Protein AF-A0A090VKT8-F1 (afdb_monomer_lite)

Radius of gyration: 20.39 Å; chains: 1; bounding box: 53×38×63 Å

Foldseek 3Di:
DLCLLLVLLLVLQVVCCVVVQQASLNLLCVVQAQDVVNDPLLCVLVVVVVVCVVVVQFAFLCLQNRCLRPVVLNVVQVVLLLVLLVVLLVLLLVLLLVCCVVPVVVPVVDPQDPVNVVVLVVLLSVLLSLLSSLVSSLCCCSVCSNDHRRDDPVRSVVVSVVVSVVSVVCCVVCVVVVVVVCVVPVVPDDSNNSSSLSNSLSVSSVVSSVVDSHRYRSLSNVLSNVLSNLVNCCVPPVVPDDCVVSVVVSVVSVVSNVSNSVVSNVVSVVSVVVVVD

pLDDT: mean 84.49, std 11.93, range [35.28, 97.06]

Sequence (277 aa):
MWLYAGGILTFTLIYGYITHDGDVSYGRLEKYPMPNPFSWYYILPPIILMILTRTGIPVSTSFLILTFFNQKNLTDMVLKSVSGYAVSFVAAIILYLAISKVLEKKFIENPITAKENQIWTALQWGSTGFLWSQWLIQDFANIYVYLPRQLELWQLIFSLIIILVMLAFIIAKKGGAIQGIIKSKTNTVDLRSATLIDFTYGIILFYFKELNNVPMSTTWVFIGILAGREIALNYMLRKNEPRRAMFSNLGMDLFKVFIGLVVSIVLVYAVKYLATL

Secondary structure (DSSP, 8-state):
-HHHHHHHHHHHHHHHHHHTTT-TTTTTTTTSPPPSS--GGGGHHHHHHHHHHHHT----HHHHHHHHH-GGGHHHHHHHHHHHHHHHHHHHHHHHHHHIIIIIHHHHHSPPPHHHHHHHHHHHHHHHHHHHHHHHHHHHHHHHTTS-SS--HHHHHHHHHHHHHHHHHHHHHHHHHHHHHHHHHHTTS-HHHHHHHHHHHHHHHHHHHHH-S----HHHHHHHHHHHHHHHHHHHH-TTS-HHHHHHHHHHHHHHHHHHHHHHHHHHHHHHHHHH-

Organism: NCBI:txid221126

Structure (mmCIF, N/CA/C/O backbone):
data_AF-A0A090VKT8-F1
#
_entry.id   AF-A0A090VKT8-F1
#
loop_
_atom_site.group_PDB
_atom_site.id
_atom_site.type_symbol
_atom_site.label_atom_id
_atom_site.label_alt_id
_atom_site.label_comp_id
_atom_site.label_asym_id
_atom_site.label_entity_id
_atom_site.label_seq_id
_atom_site.pdbx_PDB_ins_code
_atom_site.Cartn_x
_atom_site.Cartn_y
_atom_site.Cartn_z
_atom_site.occupancy
_atom_site.B_iso_or_equiv
_atom_site.auth_seq_id
_atom_site.auth_comp_id
_atom_site.auth_asym_id
_atom_site.auth_atom_id
_atom_site.pdbx_PDB_model_num
ATOM 1 N N . MET A 1 1 ? -2.960 17.254 8.718 1.00 79.19 1 MET A N 1
ATOM 2 C CA . MET A 1 1 ? -3.041 16.154 7.729 1.00 79.19 1 MET A CA 1
ATOM 3 C C . MET A 1 1 ? -1.796 16.072 6.860 1.00 79.19 1 MET A C 1
ATOM 5 O O . MET A 1 1 ? -1.085 15.096 7.018 1.00 79.19 1 MET A O 1
ATOM 9 N N . TRP A 1 2 ? -1.481 17.065 6.011 1.00 89.50 2 TRP A N 1
ATOM 10 C CA . TRP A 1 2 ? -0.299 16.979 5.132 1.00 89.50 2 TRP A CA 1
ATOM 11 C C . TRP A 1 2 ? 1.017 16.778 5.892 1.00 89.50 2 TRP A C 1
ATOM 13 O O . TRP A 1 2 ? 1.730 15.841 5.578 1.00 89.50 2 TRP A O 1
ATOM 23 N N . LEU A 1 3 ? 1.290 17.565 6.942 1.00 91.44 3 LEU A N 1
ATOM 24 C CA . LEU A 1 3 ? 2.514 17.402 7.746 1.00 91.44 3 LEU A CA 1
ATOM 25 C C . LEU A 1 3 ? 2.650 16.003 8.356 1.00 91.44 3 LEU A C 1
ATOM 27 O O . LEU A 1 3 ? 3.734 15.439 8.383 1.00 91.44 3 LEU A O 1
ATOM 31 N N . TYR A 1 4 ? 1.542 15.428 8.815 1.00 90.94 4 TYR A N 1
ATOM 32 C CA . TYR A 1 4 ? 1.537 14.094 9.403 1.00 90.94 4 TYR A CA 1
ATOM 33 C C . TYR A 1 4 ? 1.755 13.007 8.337 1.00 90.94 4 TYR A C 1
ATOM 35 O O . TYR A 1 4 ? 2.663 12.194 8.462 1.00 90.94 4 TYR A O 1
ATOM 43 N N . ALA A 1 5 ? 0.987 13.055 7.244 1.00 91.12 5 ALA A N 1
ATOM 44 C CA . ALA A 1 5 ? 1.107 12.142 6.109 1.00 91.12 5 ALA A CA 1
ATOM 45 C C . ALA A 1 5 ? 2.494 12.204 5.446 1.00 91.12 5 ALA A C 1
ATOM 47 O O . ALA A 1 5 ? 3.146 11.185 5.236 1.00 91.12 5 ALA A O 1
ATOM 48 N N . GLY A 1 6 ? 2.948 13.420 5.142 1.00 94.31 6 GLY A N 1
ATOM 49 C CA . GLY A 1 6 ? 4.250 13.706 4.550 1.00 94.31 6 GLY A CA 1
ATOM 50 C C . GLY A 1 6 ? 5.400 13.395 5.503 1.00 94.31 6 GLY A C 1
ATOM 51 O O . GLY A 1 6 ? 6.440 12.936 5.044 1.00 94.31 6 GLY A O 1
ATOM 52 N N . GLY A 1 7 ? 5.206 13.557 6.816 1.00 96.06 7 GLY A N 1
ATOM 53 C CA . GLY A 1 7 ? 6.165 13.147 7.841 1.00 96.06 7 GLY A CA 1
ATOM 54 C C . GLY A 1 7 ? 6.375 11.636 7.856 1.00 96.06 7 GLY A C 1
ATOM 55 O O . GLY A 1 7 ? 7.513 11.186 7.763 1.00 96.06 7 GLY A O 1
ATOM 56 N N . ILE A 1 8 ? 5.290 10.851 7.881 1.00 95.44 8 ILE A N 1
ATOM 57 C CA . ILE A 1 8 ? 5.362 9.381 7.787 1.00 95.44 8 ILE A CA 1
ATOM 58 C C . ILE A 1 8 ? 6.039 8.963 6.481 1.00 95.44 8 ILE A C 1
ATOM 60 O O . ILE A 1 8 ? 6.922 8.108 6.497 1.00 95.44 8 ILE A O 1
ATOM 64 N N . LEU A 1 9 ? 5.659 9.584 5.361 1.00 95.69 9 LEU A N 1
ATOM 65 C CA . LEU A 1 9 ? 6.232 9.289 4.051 1.00 95.69 9 LEU A CA 1
ATOM 66 C C . LEU A 1 9 ? 7.735 9.547 4.014 1.00 95.69 9 LEU A C 1
ATOM 68 O O . LEU A 1 9 ? 8.498 8.654 3.661 1.00 95.69 9 LEU A O 1
ATOM 72 N N . THR A 1 10 ? 8.146 10.743 4.430 1.00 96.81 10 THR A N 1
ATOM 73 C CA . THR A 1 10 ? 9.553 11.152 4.488 1.00 96.81 10 THR A CA 1
ATOM 74 C C . THR A 1 10 ? 10.353 10.228 5.392 1.00 96.81 10 THR A C 1
ATOM 76 O O . THR A 1 10 ? 11.391 9.720 4.981 1.00 96.81 10 THR A O 1
ATOM 79 N N . PHE A 1 11 ? 9.855 9.968 6.603 1.00 96.75 11 PHE A N 1
ATOM 80 C CA . PHE A 1 11 ? 10.540 9.114 7.565 1.00 96.75 11 PHE A CA 1
ATOM 81 C C . PHE A 1 11 ? 10.705 7.688 7.040 1.00 96.75 11 PHE A C 1
ATOM 83 O O . PHE A 1 11 ? 11.803 7.147 7.092 1.00 96.75 11 PHE A O 1
ATOM 90 N N . THR A 1 12 ? 9.642 7.099 6.485 1.00 95.69 12 THR A N 1
ATOM 91 C CA . THR A 1 12 ? 9.684 5.739 5.926 1.00 95.69 12 THR A CA 1
ATOM 92 C C . THR A 1 12 ? 10.687 5.673 4.771 1.00 95.69 12 THR A C 1
ATOM 94 O O . THR A 1 12 ? 11.551 4.810 4.732 1.00 95.69 12 THR A O 1
ATOM 97 N N . LEU A 1 13 ? 10.649 6.638 3.857 1.00 95.50 13 LEU A N 1
ATOM 98 C CA . LEU A 1 13 ? 11.528 6.664 2.691 1.00 95.50 13 LEU A CA 1
ATOM 99 C C . LEU A 1 13 ? 13.011 6.835 3.068 1.00 95.50 13 LEU A C 1
ATOM 101 O O . LEU A 1 13 ? 13.857 6.084 2.588 1.00 95.50 13 LEU A O 1
ATOM 105 N N . ILE A 1 14 ? 13.323 7.770 3.973 1.00 95.94 14 ILE A N 1
ATOM 106 C CA . ILE A 1 14 ? 14.691 7.991 4.470 1.00 95.94 14 ILE A CA 1
ATOM 107 C C . ILE A 1 14 ? 15.185 6.777 5.263 1.00 95.94 14 ILE A C 1
ATOM 109 O O . ILE A 1 14 ? 16.329 6.360 5.097 1.00 95.94 14 ILE A O 1
ATOM 113 N N . TYR A 1 15 ? 14.333 6.187 6.104 1.00 95.50 15 TYR A N 1
ATOM 114 C CA . TYR A 1 15 ? 14.694 4.995 6.864 1.00 95.50 15 TYR A CA 1
ATOM 115 C C . TYR A 1 15 ? 15.049 3.826 5.938 1.00 95.50 15 TYR A C 1
ATOM 117 O O . TYR A 1 15 ? 16.067 3.173 6.159 1.00 95.50 15 TYR A O 1
ATOM 125 N N . GLY A 1 16 ? 14.259 3.585 4.883 1.00 93.56 16 GLY A N 1
ATOM 126 C CA . GLY A 1 16 ? 14.565 2.579 3.860 1.00 93.56 16 GLY A CA 1
ATOM 127 C C . GLY A 1 16 ? 15.925 2.823 3.207 1.00 93.56 16 GLY A C 1
ATOM 128 O O . GLY A 1 16 ? 16.785 1.948 3.260 1.00 93.56 16 GLY A O 1
ATOM 129 N N . TYR A 1 17 ? 16.153 4.050 2.726 1.00 94.56 17 TYR A N 1
ATOM 130 C CA . TYR A 1 17 ? 17.415 4.458 2.100 1.00 94.56 17 TYR A CA 1
ATOM 131 C C . TYR A 1 17 ? 18.644 4.187 2.982 1.00 94.56 17 TYR A C 1
ATOM 133 O O . TYR A 1 17 ? 19.638 3.653 2.502 1.00 94.56 17 TYR A O 1
ATOM 141 N N . ILE A 1 18 ? 18.581 4.537 4.272 1.00 94.44 18 ILE A N 1
ATOM 142 C CA . ILE A 1 18 ? 19.711 4.369 5.202 1.00 94.44 18 ILE A CA 1
ATOM 143 C C . ILE A 1 18 ? 19.945 2.892 5.545 1.00 94.44 18 ILE A C 1
ATOM 145 O O . ILE A 1 18 ? 21.087 2.475 5.703 1.00 94.44 18 ILE A O 1
ATOM 149 N N . THR A 1 19 ? 18.879 2.104 5.697 1.00 93.88 19 THR A N 1
ATOM 150 C CA . THR A 1 19 ? 18.978 0.715 6.184 1.00 93.88 19 THR A CA 1
ATOM 151 C C . THR A 1 19 ? 19.229 -0.321 5.091 1.00 93.88 19 THR A C 1
ATOM 153 O O . THR A 1 19 ? 19.600 -1.441 5.422 1.00 93.88 19 THR A O 1
ATOM 156 N N . HIS A 1 20 ? 19.032 0.032 3.817 1.00 92.31 20 HIS A N 1
ATOM 157 C CA . HIS A 1 20 ? 19.183 -0.873 2.670 1.00 92.31 20 HIS A CA 1
ATOM 158 C C . HIS A 1 20 ? 20.154 -0.304 1.620 1.00 92.31 20 HIS A C 1
ATOM 160 O O . HIS A 1 20 ? 19.903 -0.407 0.421 1.00 92.31 20 HIS A O 1
ATOM 166 N N . ASP A 1 21 ? 21.235 0.345 2.065 1.00 91.56 21 ASP A N 1
ATOM 167 C CA . ASP A 1 21 ? 22.344 0.809 1.212 1.00 91.56 21 ASP A CA 1
ATOM 168 C C . ASP A 1 21 ? 21.901 1.624 -0.021 1.00 91.56 21 ASP A C 1
ATOM 170 O O . ASP A 1 21 ? 22.395 1.447 -1.136 1.00 91.56 21 ASP A O 1
ATOM 174 N N . GLY A 1 22 ? 20.938 2.529 0.171 1.00 90.44 22 GLY A N 1
ATOM 175 C CA . GLY A 1 22 ? 20.394 3.384 -0.883 1.00 90.44 22 GLY A CA 1
ATOM 176 C C . GLY A 1 22 ? 19.119 2.867 -1.562 1.00 90.44 22 GLY A C 1
ATOM 177 O O . GLY A 1 22 ? 18.571 3.579 -2.409 1.00 90.44 22 GLY A O 1
ATOM 178 N N . ASP A 1 23 ? 18.609 1.685 -1.192 1.00 92.00 23 ASP A N 1
ATOM 179 C CA . ASP A 1 23 ? 17.339 1.137 -1.691 1.00 92.00 23 ASP A CA 1
ATOM 180 C C . ASP A 1 23 ? 16.139 1.551 -0.823 1.00 92.00 23 ASP A C 1
ATOM 182 O O . ASP A 1 23 ? 15.941 1.106 0.305 1.00 92.00 23 ASP A O 1
ATOM 186 N N . VAL A 1 24 ? 15.247 2.365 -1.380 1.00 93.25 24 VAL A N 1
ATOM 187 C CA . VAL A 1 24 ? 14.003 2.780 -0.704 1.00 93.25 24 VAL A CA 1
ATOM 188 C C . VAL A 1 24 ? 12.869 1.759 -0.819 1.00 93.25 24 VAL A C 1
ATOM 190 O O . VAL A 1 24 ? 11.811 1.944 -0.220 1.00 93.25 24 VAL A O 1
ATOM 193 N N . SER A 1 25 ? 13.054 0.683 -1.587 1.00 91.75 25 SER A N 1
ATOM 194 C CA . SER A 1 25 ? 12.073 -0.394 -1.748 1.00 91.75 25 SER A CA 1
ATOM 195 C C . SER A 1 25 ? 12.194 -1.495 -0.691 1.00 91.75 25 SER A C 1
ATOM 197 O O . SER A 1 25 ? 11.404 -2.442 -0.706 1.00 91.75 25 SER A O 1
ATOM 199 N N . TYR A 1 26 ? 13.126 -1.360 0.261 1.00 91.75 26 TYR A N 1
ATOM 200 C CA . TYR A 1 26 ? 13.347 -2.324 1.340 1.00 91.75 26 TYR A CA 1
ATOM 201 C C . TYR A 1 26 ? 13.636 -3.738 0.803 1.00 91.75 26 TYR A C 1
ATOM 203 O O . TYR A 1 26 ? 12.971 -4.700 1.199 1.00 91.75 26 TYR A O 1
ATOM 211 N N . GLY A 1 27 ? 14.526 -3.855 -0.190 1.00 89.38 27 GLY A N 1
ATOM 212 C CA . GLY A 1 27 ? 14.923 -5.128 -0.806 1.00 89.38 27 GLY A CA 1
ATOM 213 C C . GLY A 1 27 ? 13.868 -5.749 -1.727 1.00 89.38 27 GLY A C 1
ATOM 214 O O . GLY A 1 27 ? 14.105 -6.774 -2.366 1.00 89.38 27 GLY A O 1
ATOM 215 N N . ARG A 1 28 ? 12.683 -5.141 -1.863 1.00 89.75 28 ARG A N 1
ATOM 216 C CA . ARG A 1 28 ? 11.564 -5.730 -2.623 1.00 89.75 28 ARG A CA 1
ATOM 217 C C . ARG A 1 28 ? 11.823 -5.864 -4.113 1.00 89.75 28 ARG A C 1
ATOM 219 O O . ARG A 1 28 ? 11.181 -6.666 -4.798 1.00 89.75 28 ARG A O 1
ATOM 226 N N . LEU A 1 29 ? 12.742 -5.057 -4.622 1.00 91.25 29 LEU A N 1
ATOM 227 C CA . LEU A 1 29 ? 13.094 -5.012 -6.030 1.00 91.25 29 LEU A CA 1
ATOM 228 C C . LEU A 1 29 ? 14.328 -5.853 -6.376 1.00 91.25 29 LEU A C 1
ATOM 230 O O . LEU A 1 29 ? 14.723 -5.853 -7.537 1.00 91.25 29 LEU A O 1
ATOM 234 N N . GLU A 1 30 ? 14.886 -6.632 -5.440 1.00 89.19 30 GLU A N 1
ATOM 235 C CA . GLU A 1 30 ? 16.030 -7.529 -5.693 1.00 89.19 30 GLU A CA 1
ATOM 236 C C . GLU A 1 30 ? 15.781 -8.476 -6.875 1.00 89.19 30 GLU A C 1
ATOM 238 O O . GLU A 1 30 ? 16.611 -8.620 -7.769 1.00 89.19 30 GLU A O 1
ATOM 243 N N . LYS A 1 31 ? 14.588 -9.084 -6.932 1.00 86.25 31 LYS A N 1
ATOM 244 C CA . LYS A 1 31 ? 14.191 -9.973 -8.036 1.00 86.25 31 LYS A CA 1
ATOM 245 C C . LYS A 1 31 ? 13.695 -9.222 -9.277 1.00 86.25 31 LYS A C 1
ATOM 247 O O . LYS A 1 31 ? 13.246 -9.857 -10.232 1.00 86.25 31 LYS A O 1
ATOM 252 N N . TYR A 1 32 ? 13.712 -7.897 -9.285 1.00 89.62 32 TYR A N 1
ATOM 253 C CA . TYR A 1 32 ? 13.254 -7.065 -10.392 1.00 89.62 32 TYR A CA 1
ATOM 254 C C . TYR A 1 32 ? 14.451 -6.244 -10.862 1.00 89.62 32 TYR A C 1
ATOM 256 O O . TYR A 1 32 ? 14.609 -5.126 -10.394 1.00 89.62 32 TYR A O 1
ATOM 264 N N . PRO A 1 33 ? 15.327 -6.759 -11.738 1.00 86.44 33 PRO A N 1
ATOM 265 C CA . PRO A 1 33 ? 16.441 -5.968 -12.251 1.00 86.44 33 PRO A CA 1
ATOM 266 C C . PRO A 1 33 ? 15.938 -4.824 -13.140 1.0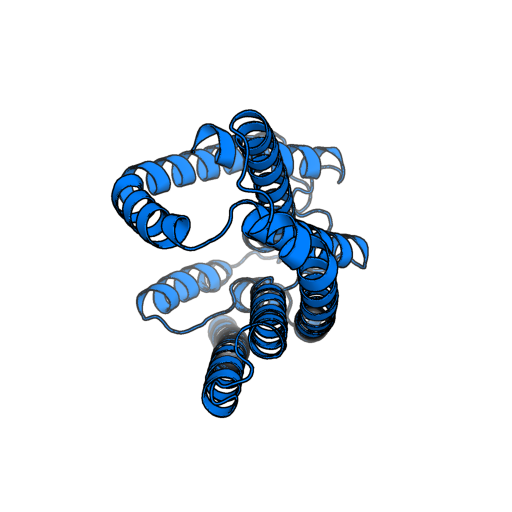0 86.44 33 PRO A C 1
ATOM 268 O O . PRO A 1 33 ? 14.858 -4.906 -13.734 1.00 86.44 33 PRO A O 1
ATOM 271 N N . MET A 1 34 ? 16.725 -3.752 -13.235 1.00 87.88 34 MET A N 1
ATOM 272 C CA . MET A 1 34 ? 16.426 -2.666 -14.165 1.00 87.88 34 MET A CA 1
ATOM 273 C C . MET A 1 34 ? 16.590 -3.182 -15.608 1.00 87.88 34 MET A C 1
ATOM 275 O O . MET A 1 34 ? 17.624 -3.783 -15.911 1.00 87.88 34 MET A O 1
ATOM 279 N N . PRO A 1 35 ? 15.599 -2.994 -16.495 1.00 85.44 35 PRO A N 1
ATOM 280 C CA . PRO A 1 35 ? 15.711 -3.433 -17.882 1.00 85.44 35 PRO A CA 1
ATOM 281 C C . PRO A 1 35 ? 16.847 -2.705 -18.609 1.00 85.44 35 PRO A C 1
ATOM 283 O O . PRO A 1 35 ? 16.971 -1.487 -18.492 1.00 85.44 35 PRO A O 1
ATOM 286 N N . ASN A 1 36 ? 17.646 -3.442 -19.383 1.00 82.25 36 ASN A N 1
ATOM 287 C CA . ASN A 1 36 ? 18.695 -2.889 -20.236 1.00 82.25 36 ASN A CA 1
ATOM 288 C C . ASN A 1 36 ? 18.560 -3.472 -21.659 1.00 82.25 36 ASN A C 1
ATOM 290 O O . ASN A 1 36 ? 18.822 -4.665 -21.831 1.00 82.25 36 ASN A O 1
ATOM 294 N N . PRO A 1 37 ? 18.134 -2.683 -22.665 1.00 83.25 37 PRO A N 1
ATOM 295 C CA . PRO A 1 37 ? 17.830 -1.250 -22.605 1.00 83.25 37 PRO A CA 1
ATOM 296 C C . PRO A 1 37 ? 16.501 -0.938 -21.894 1.00 83.25 37 PRO A C 1
ATOM 298 O O . PRO A 1 37 ? 15.556 -1.728 -21.924 1.00 83.25 37 PRO A O 1
ATOM 301 N N . PHE A 1 38 ? 16.403 0.249 -21.289 1.00 87.31 38 PHE A N 1
ATOM 302 C CA . PHE A 1 38 ? 15.157 0.736 -20.696 1.00 87.31 38 PHE A CA 1
ATOM 303 C C . PHE A 1 38 ? 14.280 1.407 -21.762 1.00 87.31 38 PHE A C 1
ATOM 305 O O . PHE A 1 38 ? 14.410 2.594 -22.054 1.00 87.31 38 PHE A O 1
ATOM 312 N N . SER A 1 39 ? 13.424 0.616 -22.406 1.00 88.25 39 SER A N 1
ATOM 313 C CA . SER A 1 39 ? 12.607 1.065 -23.538 1.00 88.25 39 SER A CA 1
ATOM 314 C C . SER A 1 39 ? 11.377 1.888 -23.129 1.00 88.25 39 SER A C 1
ATOM 316 O O . SER A 1 39 ? 10.842 1.758 -22.030 1.00 88.25 39 SER A O 1
ATOM 318 N N . TRP A 1 40 ? 10.861 2.689 -24.066 1.00 89.12 40 TRP A N 1
ATOM 319 C CA . TRP A 1 40 ? 9.723 3.591 -23.845 1.00 89.12 40 TRP A CA 1
ATOM 320 C C . TRP A 1 40 ? 8.452 2.883 -23.344 1.00 89.12 40 TRP A C 1
ATOM 322 O O . TRP A 1 40 ? 7.699 3.458 -22.563 1.00 89.12 40 TRP A O 1
ATOM 332 N N . TYR A 1 41 ? 8.219 1.626 -23.740 1.00 88.69 41 TYR A N 1
ATOM 333 C CA . TYR A 1 41 ? 7.002 0.883 -23.400 1.00 88.69 41 TYR A CA 1
ATOM 334 C C . TYR A 1 41 ? 6.858 0.578 -21.899 1.00 88.69 41 TYR A C 1
ATOM 336 O O . TYR A 1 41 ? 5.766 0.233 -21.448 1.00 88.69 41 TYR A O 1
ATOM 344 N N . TYR A 1 42 ? 7.908 0.765 -21.091 1.00 89.88 42 TYR A N 1
ATOM 345 C CA . TYR A 1 42 ? 7.803 0.693 -19.631 1.00 89.88 42 TYR A CA 1
ATOM 346 C C . TYR A 1 42 ? 6.919 1.795 -19.032 1.00 89.88 42 TYR A C 1
ATOM 348 O O . TYR A 1 42 ? 6.462 1.634 -17.909 1.00 89.88 42 TYR A O 1
ATOM 356 N N . ILE A 1 43 ? 6.584 2.863 -19.765 1.00 90.56 43 ILE A N 1
ATOM 357 C CA . ILE A 1 43 ? 5.616 3.879 -19.311 1.00 90.56 43 ILE A CA 1
ATOM 358 C C . ILE A 1 43 ? 4.146 3.433 -19.441 1.00 90.56 43 ILE A C 1
ATOM 360 O O . ILE A 1 43 ? 3.244 4.090 -18.918 1.00 90.56 43 ILE A O 1
ATOM 364 N N . LEU A 1 44 ? 3.875 2.322 -20.134 1.00 91.56 44 LEU A N 1
ATOM 365 C CA . LEU A 1 44 ? 2.511 1.864 -20.403 1.00 91.56 44 LEU A CA 1
ATOM 366 C C . LEU A 1 44 ? 1.740 1.445 -19.138 1.00 91.56 44 LEU A C 1
ATOM 368 O O . LEU A 1 44 ? 0.587 1.865 -19.018 1.00 91.56 44 LEU A O 1
ATOM 372 N N . PRO A 1 45 ? 2.308 0.695 -18.167 1.00 92.00 45 PRO A N 1
ATOM 373 C CA . PRO A 1 45 ? 1.560 0.277 -16.981 1.00 92.00 45 PRO A CA 1
ATOM 374 C C . PRO A 1 45 ? 0.971 1.450 -16.168 1.00 92.00 45 PRO A C 1
ATOM 376 O O . PRO A 1 45 ? -0.223 1.396 -15.868 1.00 92.00 45 PRO A O 1
ATOM 379 N N . PRO A 1 46 ? 1.704 2.546 -15.867 1.00 91.56 46 PRO A N 1
ATOM 380 C CA . PRO A 1 46 ? 1.127 3.724 -15.209 1.00 91.56 46 PRO A CA 1
ATOM 381 C C . PRO A 1 46 ? 0.014 4.414 -16.012 1.00 91.56 46 PRO A C 1
ATOM 383 O O . PRO A 1 46 ? -0.989 4.835 -15.434 1.00 91.56 46 PRO A O 1
ATOM 386 N N . ILE A 1 47 ? 0.156 4.517 -17.339 1.00 91.81 47 ILE A N 1
ATOM 387 C CA . ILE A 1 47 ? -0.863 5.132 -18.209 1.00 91.81 47 ILE A CA 1
ATOM 388 C C . ILE A 1 47 ? -2.138 4.286 -18.213 1.00 91.81 47 ILE A C 1
ATOM 390 O O . ILE A 1 47 ? -3.234 4.808 -18.001 1.00 91.81 47 ILE A O 1
ATOM 394 N N . ILE A 1 48 ? -1.993 2.973 -18.400 1.00 91.06 48 ILE A N 1
ATOM 395 C CA . ILE A 1 48 ? -3.100 2.015 -18.378 1.00 91.06 48 ILE A CA 1
ATOM 396 C C . ILE A 1 48 ? -3.802 2.062 -17.023 1.00 91.06 48 ILE A C 1
ATOM 398 O O . ILE A 1 48 ? -5.026 2.158 -16.968 1.00 91.06 48 ILE A O 1
ATOM 402 N N . LEU A 1 49 ? -3.042 2.086 -15.926 1.00 90.50 49 LEU A N 1
ATOM 403 C CA . LEU A 1 49 ? -3.597 2.222 -14.585 1.00 90.50 49 LEU A CA 1
ATOM 404 C C . LEU A 1 49 ? -4.439 3.499 -14.446 1.00 90.50 49 LEU A C 1
ATOM 406 O O . LEU A 1 49 ? -5.554 3.453 -13.924 1.00 90.50 49 LEU A O 1
ATOM 410 N N . MET A 1 50 ? -3.942 4.639 -14.931 1.00 88.81 50 MET A N 1
ATOM 411 C CA . MET A 1 50 ? -4.675 5.906 -14.883 1.00 88.81 50 MET A CA 1
ATOM 412 C C . MET A 1 50 ? -5.981 5.855 -15.694 1.00 88.81 50 MET A C 1
ATOM 414 O O . MET A 1 50 ? -6.992 6.409 -15.263 1.00 88.81 50 MET A O 1
ATOM 418 N N . ILE A 1 51 ? -5.987 5.186 -16.849 1.00 88.75 51 ILE A N 1
ATOM 419 C CA . ILE A 1 51 ? -7.195 5.016 -17.671 1.00 88.75 51 ILE A CA 1
ATOM 420 C C . ILE A 1 51 ? -8.202 4.115 -16.949 1.00 88.75 51 ILE A C 1
ATOM 422 O O . ILE A 1 51 ? -9.360 4.494 -16.769 1.00 88.75 51 ILE A O 1
ATOM 426 N N . LEU A 1 52 ? -7.756 2.953 -16.469 1.00 86.44 52 LEU A N 1
ATOM 427 C CA . LEU A 1 52 ? -8.630 1.964 -15.839 1.00 86.44 52 LEU A CA 1
ATOM 428 C C . LEU A 1 52 ? -9.252 2.498 -14.546 1.00 86.44 52 LEU A C 1
ATOM 430 O O . LEU A 1 52 ? -10.461 2.364 -14.343 1.00 86.44 52 LEU A O 1
ATOM 434 N N . THR A 1 53 ? -8.469 3.209 -13.731 1.00 83.38 53 THR A N 1
ATOM 435 C CA . THR A 1 53 ? -8.965 3.850 -12.502 1.00 83.38 53 THR A CA 1
ATOM 436 C C . THR A 1 53 ? -10.015 4.933 -12.765 1.00 83.38 53 THR A C 1
ATOM 438 O O . THR A 1 53 ? -10.893 5.125 -11.927 1.00 83.38 53 THR A O 1
ATOM 441 N N . ARG A 1 54 ? -10.002 5.603 -13.929 1.00 83.56 54 ARG A N 1
ATOM 442 C CA . ARG A 1 54 ? -11.082 6.527 -14.332 1.00 83.56 54 ARG A CA 1
ATOM 443 C C . ARG A 1 54 ? -12.353 5.806 -14.769 1.00 83.56 54 ARG A C 1
ATOM 445 O O . ARG A 1 54 ? -13.441 6.309 -14.518 1.00 83.56 54 ARG A O 1
ATOM 452 N N . THR A 1 55 ? -12.219 4.646 -15.406 1.00 81.38 55 THR A N 1
ATOM 453 C CA . THR A 1 55 ? -13.364 3.827 -15.848 1.00 81.38 55 THR A CA 1
ATOM 454 C C . THR A 1 55 ? -13.981 2.981 -14.731 1.00 81.38 55 THR A C 1
ATOM 456 O O . THR A 1 55 ? -15.040 2.394 -14.922 1.00 81.38 55 THR A O 1
ATOM 459 N N . GLY A 1 56 ? -13.335 2.913 -13.561 1.00 75.69 56 GLY A N 1
ATOM 460 C CA . GLY A 1 56 ? -13.805 2.130 -12.417 1.00 75.69 56 GLY A CA 1
ATOM 461 C C . GLY A 1 56 ? -13.545 0.625 -12.530 1.00 75.69 56 GLY A C 1
ATOM 462 O O . GLY A 1 56 ? -14.029 -0.135 -11.692 1.00 75.69 56 GLY A O 1
ATOM 463 N N . ILE A 1 57 ? -12.777 0.183 -13.532 1.00 78.25 57 ILE A N 1
ATOM 464 C CA . ILE A 1 57 ? -12.370 -1.219 -13.666 1.00 78.25 57 ILE A CA 1
ATOM 465 C C . ILE A 1 57 ? -11.418 -1.552 -12.505 1.00 78.25 57 ILE A C 1
ATOM 467 O O . ILE A 1 57 ? -10.440 -0.825 -12.299 1.00 78.25 57 ILE A O 1
ATOM 471 N N . PRO A 1 58 ? -11.677 -2.620 -11.726 1.00 77.38 58 PRO A N 1
ATOM 472 C CA . PRO A 1 58 ? -10.787 -3.025 -10.649 1.00 77.38 58 PRO A CA 1
ATOM 473 C C . PRO A 1 58 ? -9.471 -3.516 -11.248 1.00 77.38 58 PRO A C 1
ATOM 475 O O . PRO A 1 58 ? -9.463 -4.347 -12.150 1.00 77.38 58 PRO A O 1
ATOM 478 N N . VAL A 1 59 ? -8.354 -2.999 -10.747 1.00 83.19 59 VAL A N 1
ATOM 479 C CA . VAL A 1 59 ? -7.009 -3.355 -11.208 1.00 83.19 59 VAL A CA 1
ATOM 480 C C . VAL A 1 59 ? -6.093 -3.356 -10.005 1.00 83.19 59 VAL A C 1
ATOM 482 O O . VAL A 1 59 ? -6.140 -2.441 -9.182 1.00 83.19 59 VAL A O 1
ATOM 485 N N . SER A 1 60 ? -5.236 -4.367 -9.911 1.00 85.94 60 SER A N 1
ATOM 486 C CA . SER A 1 60 ? -4.186 -4.354 -8.902 1.00 85.94 60 SER A CA 1
ATOM 487 C C . SER A 1 60 ? -2.936 -3.679 -9.451 1.00 85.94 60 SER A C 1
ATOM 489 O O . SER A 1 60 ? -2.349 -4.143 -10.434 1.00 85.94 60 SER A O 1
ATOM 491 N N . THR A 1 61 ? -2.544 -2.586 -8.796 1.00 88.19 61 THR A N 1
ATOM 492 C CA . THR A 1 61 ? -1.375 -1.761 -9.126 1.00 88.19 61 THR A CA 1
ATOM 493 C C . THR A 1 61 ? -0.095 -2.588 -9.144 1.00 88.19 61 THR A C 1
ATOM 495 O O . THR A 1 61 ? 0.611 -2.588 -10.151 1.00 88.19 61 THR A O 1
ATOM 498 N N . SER A 1 62 ? 0.156 -3.359 -8.080 1.00 89.81 62 SER A N 1
ATOM 499 C CA . SER A 1 62 ? 1.356 -4.190 -7.957 1.00 89.81 62 SER A CA 1
ATOM 500 C C . SER A 1 62 ? 1.423 -5.270 -9.036 1.00 89.81 62 SER A C 1
ATOM 502 O O . SER A 1 62 ? 2.472 -5.447 -9.647 1.00 89.81 62 SER A O 1
ATOM 504 N N . PHE A 1 63 ? 0.308 -5.953 -9.333 1.00 92.06 63 PHE A N 1
ATOM 505 C CA . PHE A 1 63 ? 0.275 -6.957 -10.406 1.00 92.06 63 PHE A CA 1
ATOM 506 C C . PHE A 1 63 ? 0.477 -6.339 -11.786 1.00 92.06 63 PHE A C 1
ATOM 508 O O . PHE A 1 63 ? 1.225 -6.884 -12.585 1.00 92.06 63 PHE A O 1
ATOM 515 N N . LEU A 1 64 ? -0.130 -5.188 -12.071 1.00 92.06 64 LEU A N 1
ATOM 516 C CA . LEU A 1 64 ? 0.037 -4.540 -13.370 1.00 92.06 64 LEU A CA 1
ATOM 517 C C . LEU A 1 64 ? 1.482 -4.057 -13.583 1.00 92.06 64 LEU A C 1
ATOM 519 O O . LEU A 1 64 ? 2.060 -4.285 -14.640 1.00 92.06 64 LEU A O 1
ATOM 523 N N . ILE A 1 65 ? 2.078 -3.400 -12.585 1.00 92.88 65 ILE A N 1
ATOM 524 C CA . ILE A 1 65 ? 3.406 -2.791 -12.719 1.00 92.88 65 ILE A CA 1
ATOM 525 C C . ILE A 1 65 ? 4.511 -3.844 -12.593 1.00 92.88 65 ILE A C 1
ATOM 527 O O . ILE A 1 65 ? 5.331 -3.997 -13.495 1.00 92.88 65 ILE A O 1
ATOM 531 N N . LEU A 1 66 ? 4.553 -4.600 -11.497 1.00 92.38 66 LEU A N 1
ATOM 532 C CA . LEU A 1 66 ? 5.709 -5.447 -11.194 1.00 92.38 66 LEU A CA 1
ATOM 533 C C . LEU A 1 66 ? 5.789 -6.663 -12.116 1.00 92.38 66 LEU A C 1
ATOM 535 O O . LEU A 1 66 ? 6.880 -7.025 -12.552 1.00 92.38 66 LEU A O 1
ATOM 539 N N . THR A 1 67 ? 4.654 -7.245 -12.509 1.00 92.00 67 THR A N 1
ATOM 540 C CA . THR A 1 67 ? 4.640 -8.323 -13.511 1.00 92.00 67 THR A CA 1
ATOM 541 C C . THR A 1 67 ? 5.101 -7.826 -14.879 1.00 92.00 67 THR A C 1
ATOM 543 O O . THR A 1 67 ? 5.742 -8.578 -15.615 1.00 92.00 67 THR A O 1
ATOM 546 N N . PHE A 1 68 ? 4.853 -6.555 -15.215 1.00 92.31 68 PHE A N 1
ATOM 547 C CA . PHE A 1 68 ? 5.413 -5.958 -16.425 1.00 92.31 68 PHE A CA 1
ATOM 548 C C . PHE A 1 68 ? 6.943 -5.883 -16.351 1.00 92.31 68 PHE A C 1
ATOM 550 O O . PHE A 1 68 ? 7.626 -6.179 -17.327 1.00 92.31 68 PHE A O 1
ATOM 557 N N . PHE A 1 69 ? 7.521 -5.578 -15.192 1.00 91.81 69 PHE A N 1
ATOM 558 C CA . PHE A 1 69 ? 8.977 -5.588 -15.036 1.00 91.81 69 PHE A CA 1
ATOM 559 C C . PHE A 1 69 ? 9.570 -6.996 -15.020 1.00 91.81 69 PHE A C 1
ATOM 561 O O . PHE A 1 69 ? 10.538 -7.252 -15.733 1.00 91.81 69 PHE A O 1
ATOM 568 N N . ASN A 1 70 ? 8.970 -7.930 -14.282 1.00 90.88 70 ASN A N 1
ATOM 569 C CA . ASN A 1 70 ? 9.416 -9.317 -14.251 1.00 90.88 70 ASN A CA 1
ATOM 570 C C . ASN A 1 70 ? 8.237 -10.298 -14.145 1.00 90.88 70 ASN A C 1
ATOM 572 O O . ASN A 1 70 ? 7.672 -10.513 -13.073 1.00 90.88 70 ASN A O 1
ATOM 576 N N . GLN A 1 71 ? 7.925 -10.959 -15.263 1.00 90.12 71 GLN A N 1
ATOM 577 C CA . GLN A 1 71 ? 6.855 -11.956 -15.346 1.00 90.12 71 GLN A CA 1
ATOM 578 C C . GLN A 1 71 ? 7.160 -13.226 -14.540 1.00 90.12 71 GLN A C 1
ATOM 580 O O . GLN A 1 71 ? 6.232 -13.860 -14.045 1.00 90.12 71 GLN A O 1
ATOM 585 N N . LYS A 1 72 ? 8.441 -13.587 -14.354 1.00 89.19 72 LYS A N 1
ATOM 586 C CA . LYS A 1 72 ? 8.834 -14.815 -13.638 1.00 89.19 72 LYS A CA 1
ATOM 587 C C . LYS A 1 72 ? 8.423 -14.785 -12.164 1.00 89.19 72 LYS A C 1
ATOM 589 O O . LYS A 1 72 ? 8.136 -15.829 -11.595 1.00 89.19 72 LYS A O 1
ATOM 594 N N . ASN A 1 73 ? 8.334 -13.595 -11.569 1.00 90.19 73 ASN A N 1
ATOM 595 C CA . ASN A 1 73 ? 7.940 -13.422 -10.169 1.00 90.19 73 ASN A CA 1
ATOM 596 C C . ASN A 1 73 ? 6.417 -13.380 -9.961 1.00 90.19 73 ASN A C 1
ATOM 598 O O . ASN A 1 73 ? 5.965 -13.234 -8.825 1.00 90.19 73 ASN A O 1
ATOM 602 N N . LEU A 1 74 ? 5.613 -13.480 -11.029 1.00 91.12 74 LEU A N 1
ATOM 603 C CA . LEU A 1 74 ? 4.155 -13.397 -10.932 1.00 91.12 74 LEU A CA 1
ATOM 604 C C . LEU A 1 74 ? 3.591 -14.464 -9.993 1.00 91.12 74 LEU A C 1
ATOM 606 O O . LEU A 1 74 ? 2.794 -14.135 -9.118 1.00 91.12 74 LEU A O 1
ATOM 610 N N . THR A 1 75 ? 4.011 -15.720 -10.155 1.00 91.06 75 THR A N 1
ATOM 611 C CA . THR A 1 75 ? 3.504 -16.843 -9.356 1.00 91.06 75 THR A CA 1
ATOM 612 C C . THR A 1 75 ? 3.785 -16.639 -7.870 1.00 91.06 75 THR A C 1
ATOM 614 O O . THR A 1 75 ? 2.863 -16.737 -7.062 1.00 91.06 75 THR A O 1
ATOM 617 N N . ASP A 1 76 ? 5.019 -16.263 -7.517 1.00 91.25 76 ASP A N 1
ATOM 618 C CA . ASP A 1 76 ? 5.410 -15.954 -6.135 1.00 91.25 76 ASP A CA 1
ATOM 619 C C . ASP A 1 76 ? 4.559 -14.811 -5.559 1.00 91.25 76 ASP A C 1
ATOM 621 O O . ASP A 1 76 ? 4.089 -14.879 -4.422 1.00 91.25 76 ASP A O 1
ATOM 625 N N . MET A 1 77 ? 4.319 -13.766 -6.355 1.00 91.81 77 MET A N 1
ATOM 626 C CA . MET A 1 77 ? 3.540 -12.598 -5.944 1.00 91.81 77 MET A CA 1
ATOM 627 C C . MET A 1 77 ? 2.049 -12.916 -5.762 1.00 91.81 77 MET A C 1
ATOM 629 O O . MET A 1 77 ? 1.421 -12.417 -4.822 1.00 91.81 77 MET A O 1
ATOM 633 N N . VAL A 1 78 ? 1.474 -13.767 -6.622 1.00 93.06 78 VAL A N 1
ATOM 634 C CA . VAL A 1 78 ? 0.101 -14.276 -6.472 1.00 93.06 78 VAL A CA 1
ATOM 635 C C . VAL A 1 78 ? 0.000 -15.123 -5.212 1.00 93.06 78 VAL A C 1
ATOM 637 O O . VAL A 1 78 ? -0.862 -14.854 -4.376 1.00 93.06 78 VAL A O 1
ATOM 640 N N . LEU A 1 79 ? 0.909 -16.085 -5.030 1.00 92.25 79 LEU A N 1
ATOM 641 C CA . LEU A 1 79 ? 0.914 -16.970 -3.868 1.00 92.25 79 LEU A CA 1
ATOM 642 C C . LEU A 1 79 ? 1.030 -16.174 -2.564 1.00 92.25 79 LEU A C 1
ATOM 644 O O . LEU A 1 79 ? 0.267 -16.415 -1.630 1.00 92.25 79 LEU A O 1
ATOM 648 N N . LYS A 1 80 ? 1.922 -15.175 -2.520 1.00 90.12 80 LYS A N 1
ATOM 649 C CA . LYS A 1 80 ? 2.079 -14.290 -1.359 1.00 90.12 80 LYS A CA 1
ATOM 650 C C . LYS A 1 80 ? 0.850 -13.414 -1.107 1.00 90.12 80 LYS A C 1
ATOM 652 O O . LYS A 1 80 ? 0.496 -13.171 0.040 1.00 90.12 80 LYS A O 1
ATOM 657 N N . SER A 1 81 ? 0.172 -12.950 -2.155 1.00 91.50 81 SER A N 1
ATOM 658 C CA . SER A 1 81 ? -1.041 -12.134 -1.997 1.00 91.50 81 SER A CA 1
ATOM 659 C C . SER A 1 81 ? -2.229 -12.968 -1.499 1.00 91.50 81 SER A C 1
ATOM 661 O O . SER A 1 81 ? -2.961 -12.527 -0.615 1.00 91.50 81 SER A O 1
ATOM 663 N N . VAL A 1 82 ? -2.394 -14.195 -2.006 1.00 92.12 82 VAL A N 1
ATOM 664 C CA . VAL A 1 82 ? -3.445 -15.129 -1.565 1.00 92.12 82 VAL A CA 1
ATOM 665 C C . VAL A 1 82 ? -3.181 -15.639 -0.144 1.00 92.12 82 VAL A C 1
ATOM 667 O O . VAL A 1 82 ? -4.108 -15.696 0.664 1.00 92.12 82 VAL A O 1
ATOM 670 N N . SER A 1 83 ? -1.930 -15.948 0.211 1.00 91.12 83 SER A N 1
ATOM 671 C CA . SER A 1 83 ? -1.581 -16.271 1.602 1.00 91.12 83 SER A CA 1
ATOM 672 C C . SER A 1 83 ? -1.776 -15.062 2.520 1.00 91.12 83 SER A C 1
ATOM 674 O O . SER A 1 83 ? -2.305 -15.210 3.619 1.00 91.12 83 SER A O 1
ATOM 676 N N . GLY A 1 84 ? -1.468 -13.860 2.023 1.00 89.94 84 GLY A N 1
ATOM 677 C CA . GLY A 1 84 ? -1.838 -12.573 2.609 1.00 89.94 84 GLY A CA 1
ATOM 678 C C . GLY A 1 84 ? -3.309 -12.496 2.993 1.00 89.94 84 GLY A C 1
ATOM 679 O O . GLY A 1 84 ? -3.642 -12.216 4.146 1.00 89.94 84 GLY A O 1
ATOM 680 N N . TYR A 1 85 ? -4.194 -12.799 2.045 1.00 91.81 85 TYR A N 1
ATOM 681 C CA . TYR A 1 85 ? -5.631 -12.879 2.291 1.00 91.81 85 TYR A CA 1
ATOM 682 C C . TYR A 1 85 ? -5.965 -13.901 3.388 1.00 91.81 85 TYR A C 1
ATOM 684 O O . TYR A 1 85 ? -6.628 -13.544 4.356 1.00 91.81 85 TYR A O 1
ATOM 692 N N . ALA A 1 86 ? -5.464 -15.136 3.294 1.00 92.44 86 ALA A N 1
ATOM 693 C CA . ALA A 1 86 ? -5.799 -16.197 4.246 1.00 92.44 86 ALA A CA 1
ATOM 694 C C . ALA A 1 86 ? -5.349 -15.877 5.684 1.00 92.44 86 ALA A C 1
ATOM 696 O O . ALA A 1 86 ? -6.145 -15.966 6.620 1.00 92.44 86 ALA A O 1
ATOM 697 N N . VAL A 1 87 ? -4.093 -15.453 5.861 1.00 91.56 87 VAL A N 1
ATOM 698 C CA . VAL A 1 87 ? -3.537 -15.089 7.175 1.00 91.56 87 VAL A CA 1
ATOM 699 C C . VAL A 1 87 ? -4.300 -13.910 7.764 1.00 91.56 87 VAL A C 1
ATOM 701 O O . VAL A 1 87 ? -4.679 -13.939 8.932 1.00 91.56 87 VAL A O 1
ATOM 704 N N . SER A 1 88 ? -4.568 -12.888 6.952 1.00 90.69 88 SER A N 1
ATOM 705 C CA . SER A 1 88 ? -5.260 -11.687 7.413 1.00 90.69 88 SER A CA 1
ATOM 706 C C . SER A 1 88 ? -6.723 -11.931 7.774 1.00 90.69 88 SER A C 1
ATOM 708 O O . SER A 1 88 ? -7.203 -11.394 8.769 1.00 90.69 88 SER A O 1
ATOM 710 N N . PHE A 1 89 ? -7.404 -12.797 7.025 1.00 91.69 89 PHE A N 1
ATOM 711 C CA . PHE A 1 89 ? -8.761 -13.244 7.308 1.00 91.69 89 PHE A CA 1
ATOM 712 C C . PHE A 1 89 ? -8.852 -13.966 8.654 1.00 91.69 89 PHE A C 1
ATOM 714 O O . PHE A 1 89 ? -9.664 -13.596 9.503 1.00 91.69 89 PHE A O 1
ATOM 721 N N . VAL A 1 90 ? -7.980 -14.953 8.884 1.00 91.81 90 VAL A N 1
ATOM 722 C CA . VAL A 1 90 ? -7.952 -15.714 10.142 1.00 91.81 90 VAL A CA 1
ATOM 723 C C . VAL A 1 90 ? -7.548 -14.820 11.314 1.00 91.81 90 VAL A C 1
ATOM 725 O O . VAL A 1 90 ? -8.212 -14.834 12.351 1.00 91.81 90 VAL A O 1
ATOM 728 N N . ALA A 1 91 ? -6.507 -14.001 11.148 1.00 89.50 91 ALA A N 1
ATOM 729 C CA . ALA A 1 91 ? -6.055 -13.066 12.174 1.00 89.50 91 ALA A CA 1
ATOM 730 C C . ALA A 1 91 ? -7.156 -12.067 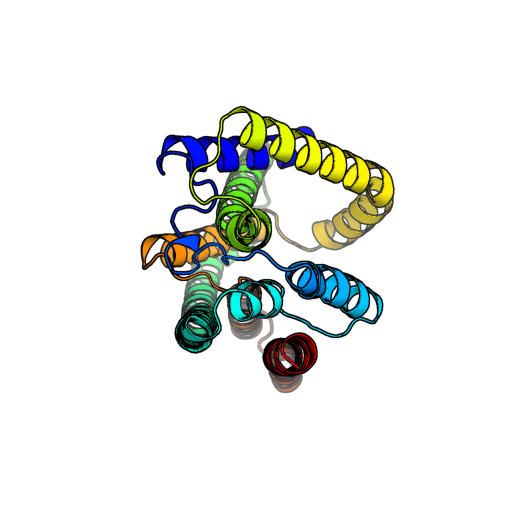12.552 1.00 89.50 91 ALA A C 1
ATOM 732 O O . ALA A 1 91 ? -7.383 -11.838 13.738 1.00 89.50 91 ALA A O 1
ATOM 733 N N . ALA A 1 92 ? -7.885 -11.528 11.569 1.00 86.44 92 ALA A N 1
ATOM 734 C CA . ALA A 1 92 ? -9.009 -10.638 11.822 1.00 86.44 92 ALA A CA 1
ATOM 735 C C . ALA A 1 92 ? -10.126 -11.347 12.597 1.00 86.44 92 ALA A C 1
ATOM 737 O O . ALA A 1 92 ? -10.595 -10.795 13.586 1.00 86.44 92 ALA A O 1
ATOM 738 N N . ILE A 1 93 ? -10.513 -12.575 12.230 1.00 88.00 93 ILE A N 1
ATOM 739 C CA . ILE A 1 93 ? -11.519 -13.334 12.994 1.00 88.00 93 ILE A CA 1
ATOM 740 C C . ILE A 1 93 ? -11.076 -13.512 14.449 1.00 88.00 93 ILE A C 1
ATOM 742 O O . ILE A 1 93 ? -11.831 -13.177 15.359 1.00 88.00 93 ILE A O 1
ATOM 746 N N . ILE A 1 94 ? -9.856 -14.008 14.679 1.00 88.44 94 ILE A N 1
ATOM 747 C CA . ILE A 1 94 ? -9.337 -14.259 16.033 1.00 88.44 94 ILE A CA 1
ATOM 748 C C . ILE A 1 94 ? -9.317 -12.965 16.843 1.00 88.44 94 ILE A C 1
ATOM 750 O O . ILE A 1 94 ? -9.825 -12.931 17.965 1.00 88.44 94 ILE A O 1
ATOM 754 N N . LEU A 1 95 ? -8.769 -11.897 16.263 1.00 84.12 95 LEU A N 1
ATOM 755 C CA . LEU A 1 95 ? -8.690 -10.597 16.906 1.00 84.12 95 LEU A CA 1
ATOM 756 C C . LEU A 1 95 ? -10.085 -10.095 17.274 1.00 84.12 95 LEU A C 1
ATOM 758 O O . LEU A 1 95 ? -10.313 -9.718 18.417 1.00 84.12 95 LEU A O 1
ATOM 762 N N . TYR A 1 96 ? -11.028 -10.110 16.336 1.00 76.94 96 TYR A N 1
ATOM 763 C CA . TYR A 1 96 ? -12.358 -9.568 16.577 1.00 76.94 96 TYR A CA 1
ATOM 764 C C . TYR A 1 96 ? -13.161 -10.373 17.585 1.00 76.94 96 TYR A C 1
ATOM 766 O O . TYR A 1 96 ? -13.871 -9.770 18.382 1.00 76.94 96 TYR A O 1
ATOM 774 N N . LEU A 1 97 ? -13.013 -11.699 17.597 1.00 80.81 97 LEU A N 1
ATOM 775 C CA . LEU A 1 97 ? -13.605 -12.557 18.623 1.00 80.81 97 LEU A CA 1
ATOM 776 C C . LEU A 1 97 ? -12.970 -12.340 20.008 1.00 80.81 97 LEU A C 1
ATOM 778 O O . LEU A 1 97 ? -13.646 -12.500 21.025 1.00 80.81 97 LEU A O 1
ATOM 782 N N . ALA A 1 98 ? -11.677 -12.010 20.072 1.00 79.38 98 ALA A N 1
ATOM 783 C CA . ALA A 1 98 ? -10.991 -11.697 21.325 1.00 79.38 98 ALA A CA 1
ATOM 784 C C . ALA A 1 98 ? -11.384 -10.306 21.850 1.00 79.38 98 ALA A C 1
ATOM 786 O O . ALA A 1 98 ? -11.718 -10.158 23.026 1.00 79.38 98 ALA A O 1
ATOM 787 N N . ILE A 1 99 ? -11.389 -9.305 20.964 1.00 71.38 99 ILE A N 1
ATOM 788 C CA . ILE A 1 99 ? -11.788 -7.922 21.238 1.00 71.38 99 ILE A CA 1
ATOM 789 C C . ILE A 1 99 ? -13.188 -7.903 21.811 1.00 71.38 99 ILE A C 1
ATOM 791 O O . ILE A 1 99 ? -13.386 -7.402 22.903 1.00 71.38 99 ILE A O 1
ATOM 795 N N . SER A 1 100 ? -14.159 -8.474 21.122 1.00 66.44 100 SER A N 1
ATOM 796 C CA . SER A 1 100 ? -15.548 -8.469 21.567 1.00 66.44 100 SER A CA 1
ATOM 797 C C . SER A 1 100 ? -15.741 -9.149 22.931 1.00 66.44 100 SER A C 1
ATOM 799 O O . SER A 1 100 ? -16.384 -8.590 23.811 1.00 66.44 100 SER A O 1
ATOM 801 N N . LYS A 1 101 ? -15.095 -10.289 23.204 1.00 67.56 101 LYS A N 1
ATOM 802 C CA . LYS A 1 101 ? -15.182 -10.932 24.528 1.00 67.56 101 LYS A CA 1
ATOM 803 C C . LYS A 1 101 ? -14.639 -10.060 25.666 1.00 67.56 101 LYS A C 1
ATOM 805 O O . LYS A 1 101 ? -15.178 -10.106 26.769 1.00 67.56 101 LYS A O 1
ATOM 810 N N . VAL A 1 102 ? -13.572 -9.297 25.422 1.00 63.12 102 VAL A N 1
ATOM 811 C CA . VAL A 1 102 ? -12.861 -8.517 26.455 1.00 63.12 102 VAL A CA 1
ATOM 812 C C . VAL A 1 102 ? -13.378 -7.082 26.561 1.00 63.12 102 VAL A C 1
ATOM 814 O O . VAL A 1 102 ? -13.464 -6.517 27.652 1.00 63.12 102 VAL A O 1
ATOM 817 N N . LEU A 1 103 ? -13.708 -6.482 25.425 1.00 59.38 103 LEU A N 1
ATOM 818 C CA . LEU A 1 103 ? -13.973 -5.061 25.271 1.00 59.38 103 LEU A CA 1
ATOM 819 C C . LEU A 1 103 ? -15.466 -4.760 25.187 1.00 59.38 103 LEU A C 1
ATOM 821 O O . LEU A 1 103 ? -15.863 -3.709 25.659 1.00 59.38 103 LEU A O 1
ATOM 825 N N . GLU A 1 104 ? -16.319 -5.663 24.701 1.00 55.03 104 GLU A N 1
ATOM 826 C CA . GLU A 1 104 ? -17.765 -5.404 24.593 1.00 55.03 104 GLU A CA 1
ATOM 827 C C . GLU A 1 104 ? -18.420 -5.317 25.981 1.00 55.03 104 GLU A C 1
ATOM 829 O O . GLU A 1 104 ? -19.189 -4.396 26.243 1.00 55.03 104 GLU A O 1
ATOM 834 N N . LYS A 1 105 ? -18.003 -6.164 26.936 1.00 50.91 105 LYS A N 1
ATOM 835 C CA . LYS A 1 105 ? -18.459 -6.064 28.334 1.00 50.91 105 LYS A CA 1
ATOM 836 C C . LYS A 1 105 ? -17.956 -4.787 29.020 1.00 50.91 105 LYS A C 1
ATOM 838 O O . LYS A 1 105 ? -18.676 -4.167 29.785 1.00 50.91 105 LYS A O 1
ATOM 843 N N . LYS A 1 106 ? -16.728 -4.354 28.713 1.00 51.94 106 LYS A N 1
ATOM 844 C CA . LYS A 1 106 ? -16.071 -3.225 29.393 1.00 51.94 106 LYS A CA 1
ATOM 845 C C . LYS A 1 106 ? -16.380 -1.859 28.765 1.00 51.94 106 LYS A C 1
ATOM 847 O O . LYS A 1 106 ? -16.382 -0.868 29.485 1.00 51.94 106 LYS A O 1
ATOM 852 N N . PHE A 1 107 ? -16.630 -1.798 27.454 1.00 55.91 107 PHE A N 1
ATOM 853 C CA . PHE A 1 107 ? -16.916 -0.573 26.692 1.00 55.91 107 PHE A CA 1
ATOM 854 C C . PHE A 1 107 ? -18.390 -0.191 26.703 1.00 55.91 107 PHE A C 1
ATOM 856 O O . PHE A 1 107 ? -18.680 1.001 26.715 1.00 55.91 107 PHE A O 1
ATOM 863 N N . ILE A 1 108 ? -19.303 -1.166 26.730 1.00 52.66 108 ILE A N 1
ATOM 864 C CA . ILE A 1 108 ? -20.735 -0.882 26.888 1.00 52.66 108 ILE A CA 1
ATOM 865 C C . ILE A 1 108 ? -21.017 -0.389 28.317 1.00 52.66 108 ILE A C 1
ATOM 867 O O . ILE A 1 108 ? -21.818 0.522 28.501 1.00 52.66 108 ILE A O 1
ATOM 871 N N . GLU A 1 109 ? -20.320 -0.933 29.321 1.00 53.16 109 GLU A N 1
ATOM 872 C CA . GLU A 1 109 ? -20.502 -0.556 30.731 1.00 53.16 109 GLU A CA 1
ATOM 873 C C . GLU A 1 109 ? -19.715 0.705 31.149 1.00 53.16 109 GLU A C 1
ATOM 875 O O . GLU A 1 109 ? -20.062 1.316 32.155 1.00 53.16 109 GLU A O 1
ATOM 880 N N . ASN A 1 110 ? -18.687 1.135 30.397 1.00 59.31 110 ASN A N 1
ATOM 881 C CA . ASN A 1 110 ? -17.881 2.322 30.733 1.00 59.31 110 ASN A CA 1
ATOM 882 C C . ASN A 1 110 ? -17.752 3.295 29.544 1.00 59.31 110 ASN A C 1
ATOM 884 O O . ASN A 1 110 ? -16.898 3.083 28.667 1.00 59.31 110 ASN A O 1
ATOM 888 N N . PRO A 1 111 ? -18.550 4.382 29.508 1.00 64.19 111 PRO A N 1
ATOM 889 C CA . PRO A 1 111 ? -18.379 5.436 28.515 1.00 64.19 111 PRO A CA 1
ATOM 890 C C . PRO A 1 111 ? -16.982 6.063 28.625 1.00 64.19 111 PRO A C 1
ATOM 892 O O . PRO A 1 111 ? -16.433 6.213 29.716 1.00 64.19 111 PRO A O 1
ATOM 895 N N . ILE A 1 112 ? -16.398 6.417 27.476 1.00 64.88 112 ILE A N 1
ATOM 896 C CA . ILE A 1 112 ? -15.042 6.975 27.387 1.00 64.88 112 ILE A CA 1
ATOM 897 C C . ILE A 1 112 ? -14.949 8.243 28.242 1.00 64.88 112 ILE A C 1
ATOM 899 O O . ILE A 1 112 ? -15.630 9.235 27.977 1.00 64.88 112 ILE A O 1
ATOM 903 N N . THR A 1 113 ? -14.055 8.244 29.231 1.00 72.31 113 THR A N 1
ATOM 904 C CA . THR A 1 113 ? -13.750 9.465 29.990 1.00 72.31 113 THR A CA 1
ATOM 905 C C . THR A 1 113 ? -12.931 10.428 29.121 1.00 72.31 113 THR A C 1
ATOM 907 O O . THR A 1 113 ? -12.136 9.997 28.287 1.00 72.31 113 THR A O 1
ATOM 910 N N . ALA A 1 114 ? -13.035 11.743 29.337 1.00 72.12 114 ALA A N 1
ATOM 911 C CA . ALA A 1 114 ? -12.287 12.746 28.563 1.00 72.12 114 ALA A CA 1
ATOM 912 C C . ALA A 1 114 ? -10.763 12.480 28.492 1.00 72.12 114 ALA A C 1
ATOM 914 O O . ALA A 1 114 ? -10.151 12.684 27.443 1.00 72.12 114 ALA A O 1
ATOM 915 N N . LYS A 1 115 ? -10.157 11.961 29.574 1.00 73.88 115 LYS A N 1
ATOM 916 C CA . LYS A 1 115 ? -8.739 11.550 29.606 1.00 73.88 115 LYS A CA 1
ATOM 917 C C . LYS A 1 115 ? -8.453 10.319 28.741 1.00 73.88 115 LYS A C 1
ATOM 919 O O . LYS A 1 115 ? -7.453 10.282 28.033 1.00 73.88 115 LYS A O 1
ATOM 924 N N . GLU A 1 116 ? -9.334 9.323 28.760 1.00 76.88 116 GLU A N 1
ATOM 925 C CA . GLU A 1 116 ? -9.188 8.127 27.925 1.00 76.88 116 GLU A CA 1
ATOM 926 C C . GLU A 1 116 ? -9.316 8.473 26.442 1.00 76.88 116 GLU A C 1
ATOM 928 O O . GLU A 1 116 ? -8.589 7.917 25.625 1.00 76.88 116 GLU A O 1
ATOM 933 N N . ASN A 1 117 ? -10.184 9.426 26.089 1.00 79.50 117 ASN A N 1
ATOM 934 C CA . ASN A 1 117 ? -10.336 9.869 24.705 1.00 79.50 117 ASN A CA 1
ATOM 935 C C . ASN A 1 117 ? -9.024 10.432 24.133 1.00 79.50 117 ASN A C 1
ATOM 937 O O . ASN A 1 117 ? -8.678 10.160 22.985 1.00 79.50 117 ASN A O 1
ATOM 941 N N . GLN A 1 118 ? -8.257 11.175 24.939 1.00 83.56 118 GLN A N 1
ATOM 942 C CA . GLN A 1 118 ? -6.944 11.686 24.530 1.00 83.56 118 GLN A CA 1
ATOM 943 C C . GLN A 1 118 ? -5.944 10.549 24.287 1.00 83.56 118 GLN A C 1
ATOM 945 O O . GLN A 1 118 ? -5.252 10.553 23.269 1.00 83.56 118 GLN A O 1
ATOM 950 N N . ILE A 1 119 ? -5.912 9.550 25.175 1.00 86.19 119 ILE A N 1
ATOM 951 C CA . ILE A 1 119 ? -5.038 8.376 25.038 1.00 86.19 119 ILE A CA 1
ATOM 952 C C . ILE A 1 119 ? -5.407 7.578 23.784 1.00 86.19 119 ILE A C 1
ATOM 954 O O . ILE A 1 119 ? -4.540 7.288 22.966 1.00 86.19 119 ILE A O 1
ATOM 958 N N . TRP A 1 120 ? -6.689 7.268 23.588 1.00 85.06 120 TRP A N 1
ATOM 959 C CA . TRP A 1 120 ? -7.161 6.539 22.409 1.00 85.06 120 TRP A CA 1
ATOM 960 C C . TRP A 1 120 ? -6.950 7.315 21.115 1.00 85.06 120 TRP A C 1
ATOM 962 O O . TRP A 1 120 ? -6.647 6.715 20.090 1.00 85.06 120 TRP A O 1
ATOM 972 N N . THR A 1 121 ? -7.027 8.646 21.159 1.00 87.06 121 THR A N 1
ATOM 973 C CA . THR A 1 121 ? -6.659 9.476 20.011 1.00 87.06 121 THR A CA 1
ATOM 974 C C . THR A 1 121 ? -5.171 9.310 19.713 1.00 87.06 121 THR A C 1
ATOM 976 O O . THR A 1 121 ? -4.817 8.985 18.587 1.00 87.06 121 THR A O 1
ATOM 979 N N . ALA A 1 122 ? -4.283 9.434 20.702 1.00 89.06 122 ALA A N 1
ATOM 980 C CA . ALA A 1 122 ? -2.851 9.224 20.484 1.00 89.06 122 ALA A CA 1
ATOM 981 C C . ALA A 1 122 ? -2.540 7.811 19.949 1.00 89.06 122 ALA A C 1
ATOM 983 O O . ALA A 1 122 ? -1.770 7.672 18.998 1.00 89.06 122 ALA A O 1
ATOM 984 N N . LEU A 1 123 ? -3.190 6.776 20.491 1.00 90.25 123 LEU A N 1
ATOM 985 C CA . LEU A 1 123 ? -3.056 5.395 20.019 1.00 90.25 123 LEU A CA 1
ATOM 986 C C . LEU A 1 123 ? -3.561 5.221 18.583 1.00 90.25 123 LEU A C 1
ATOM 988 O O . LEU A 1 123 ? -2.888 4.571 17.786 1.00 90.25 123 LEU A O 1
ATOM 992 N N . GLN A 1 124 ? -4.688 5.837 18.221 1.00 88.88 124 GLN A N 1
ATOM 993 C CA . GLN A 1 124 ? -5.200 5.823 16.851 1.00 88.88 124 GLN A CA 1
ATOM 994 C C . GLN A 1 124 ? -4.189 6.434 15.884 1.00 88.88 124 GLN A C 1
ATOM 996 O O . GLN A 1 124 ? -3.929 5.860 14.830 1.00 88.88 124 GLN A O 1
ATOM 1001 N N . TRP A 1 125 ? -3.598 7.576 16.237 1.00 90.94 125 TRP A N 1
ATOM 1002 C CA . TRP A 1 125 ? -2.576 8.219 15.413 1.00 90.94 125 TRP A CA 1
ATOM 1003 C C . TRP A 1 125 ? -1.299 7.372 15.342 1.00 90.94 125 TRP A C 1
ATOM 1005 O O . TRP A 1 125 ? -0.718 7.234 14.272 1.00 90.94 125 TRP A O 1
ATOM 1015 N N . GLY A 1 126 ? -0.869 6.739 16.433 1.00 93.81 126 GLY A N 1
ATOM 1016 C CA . GLY A 1 126 ? 0.252 5.795 16.389 1.00 93.81 126 GLY A CA 1
ATOM 1017 C C . GLY A 1 126 ? -0.028 4.612 15.453 1.00 93.81 126 GLY A C 1
ATOM 1018 O O . GLY A 1 126 ? 0.772 4.304 14.573 1.00 93.81 126 GLY A O 1
ATOM 1019 N N . SER A 1 127 ? -1.207 4.009 15.590 1.00 91.88 127 SER A N 1
ATOM 1020 C CA . 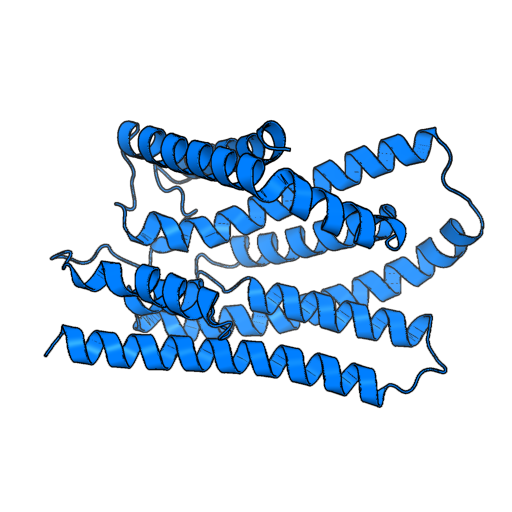SER A 1 127 ? -1.667 2.861 14.808 1.00 91.88 127 SER A CA 1
ATOM 1021 C C . SER A 1 127 ? -1.831 3.186 13.319 1.00 91.88 127 SER A C 1
ATOM 1023 O O . SER A 1 127 ? -1.317 2.468 12.462 1.00 91.88 127 SER A O 1
ATOM 1025 N N . THR A 1 128 ? -2.447 4.330 13.004 1.00 91.25 128 THR A N 1
ATOM 1026 C CA . THR A 1 128 ? -2.592 4.831 11.627 1.00 91.25 128 THR A CA 1
ATOM 1027 C C . THR A 1 128 ? -1.220 5.069 11.003 1.00 91.25 128 THR A C 1
ATOM 1029 O O . THR A 1 128 ? -0.975 4.663 9.870 1.00 91.25 128 THR A O 1
ATOM 1032 N N . GLY A 1 129 ? -0.300 5.693 11.746 1.00 93.94 129 GLY A N 1
ATOM 1033 C CA . GLY A 1 129 ? 1.049 5.971 11.263 1.00 93.94 129 GLY A CA 1
ATOM 1034 C C . GLY A 1 129 ? 1.848 4.698 11.009 1.00 93.94 129 GLY A C 1
ATOM 1035 O O . GLY A 1 129 ? 2.501 4.573 9.970 1.00 93.94 129 GLY A O 1
ATOM 1036 N N . PHE A 1 130 ? 1.732 3.717 11.906 1.00 94.81 130 PHE A N 1
ATOM 1037 C CA . PHE A 1 130 ? 2.318 2.398 11.716 1.00 94.81 130 PHE A CA 1
ATOM 1038 C C . PHE A 1 130 ? 1.756 1.718 10.465 1.00 94.81 130 PHE A C 1
ATOM 1040 O O . PHE A 1 130 ? 2.532 1.365 9.580 1.00 94.81 130 PHE A O 1
ATOM 1047 N N . LEU A 1 131 ? 0.431 1.628 10.322 1.00 92.00 131 LEU A N 1
ATOM 1048 C CA . LEU A 1 131 ? -0.203 1.079 9.125 1.00 92.00 131 LEU A CA 1
ATOM 1049 C C . LEU A 1 131 ? 0.299 1.763 7.846 1.00 92.00 131 LEU A C 1
ATOM 1051 O O . LEU A 1 131 ? 0.673 1.087 6.890 1.00 92.00 131 LEU A O 1
ATOM 1055 N N . TRP A 1 132 ? 0.335 3.095 7.830 1.00 93.75 132 TRP A N 1
ATOM 1056 C CA . TRP A 1 132 ? 0.745 3.861 6.656 1.00 93.75 132 TRP A CA 1
ATOM 1057 C C . TRP A 1 132 ? 2.207 3.624 6.298 1.00 93.75 132 TRP A C 1
ATOM 1059 O O . TRP A 1 132 ? 2.504 3.456 5.120 1.00 93.75 132 TRP A O 1
ATOM 1069 N N . SER A 1 133 ? 3.108 3.541 7.281 1.00 94.12 133 SER A N 1
ATOM 1070 C CA . SER A 1 133 ? 4.502 3.166 7.013 1.00 94.12 133 SER A CA 1
ATOM 1071 C C . SER A 1 133 ? 4.599 1.772 6.387 1.00 94.12 133 SER A C 1
ATOM 1073 O O . SER A 1 133 ? 5.238 1.616 5.351 1.00 94.12 133 SER A O 1
ATOM 1075 N N . GLN A 1 134 ? 3.894 0.772 6.930 1.00 93.44 134 GLN A N 1
ATOM 1076 C CA . GLN A 1 134 ? 3.927 -0.589 6.384 1.00 93.44 134 GLN A CA 1
ATOM 1077 C C . GLN A 1 134 ? 3.311 -0.672 4.986 1.00 93.44 134 GLN A C 1
ATOM 1079 O O . GLN A 1 134 ? 3.779 -1.438 4.146 1.00 93.44 134 GLN A O 1
ATOM 1084 N N . TRP A 1 135 ? 2.282 0.129 4.719 1.00 91.31 135 TRP A N 1
ATOM 1085 C CA . TRP A 1 135 ? 1.666 0.234 3.403 1.00 91.31 135 TRP A CA 1
ATOM 1086 C C . TRP A 1 135 ? 2.601 0.904 2.387 1.00 91.31 135 TRP A C 1
ATOM 1088 O O . TRP A 1 135 ? 2.831 0.350 1.313 1.00 91.31 135 TRP A O 1
ATOM 1098 N N . LEU A 1 136 ? 3.226 2.028 2.7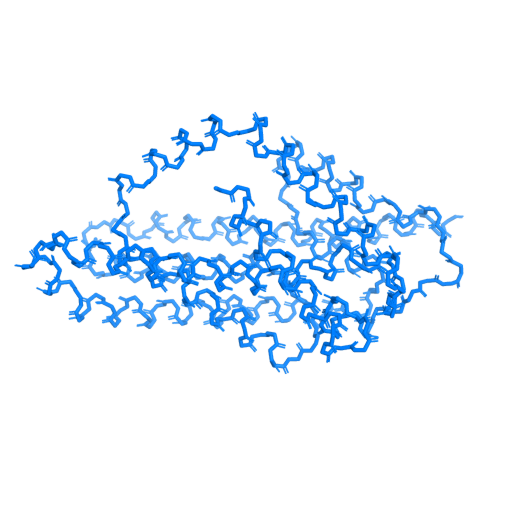55 1.00 93.00 136 LEU A N 1
ATOM 1099 C CA . LEU A 1 136 ? 4.190 2.740 1.911 1.00 93.00 136 LEU A CA 1
ATOM 1100 C C . LEU A 1 136 ? 5.384 1.868 1.529 1.00 93.00 136 LEU A C 1
ATOM 1102 O O . LEU A 1 136 ? 5.796 1.893 0.378 1.00 93.00 136 LEU A O 1
ATOM 1106 N N . ILE A 1 137 ? 5.897 1.056 2.454 1.00 92.25 137 ILE A N 1
ATOM 1107 C CA . ILE A 1 137 ? 6.991 0.116 2.172 1.00 92.25 137 ILE A CA 1
ATOM 1108 C C . ILE A 1 137 ? 6.626 -0.838 1.020 1.00 92.25 137 ILE A C 1
ATOM 1110 O O . ILE A 1 137 ? 7.469 -1.161 0.185 1.00 92.25 137 ILE A O 1
ATOM 1114 N N . GLN A 1 138 ? 5.368 -1.285 0.949 1.00 88.69 138 GLN A N 1
ATOM 1115 C CA . GLN A 1 138 ? 4.898 -2.140 -0.143 1.00 88.69 138 GLN A CA 1
ATOM 1116 C C . GLN A 1 138 ? 4.771 -1.353 -1.453 1.00 88.69 138 GLN A C 1
ATOM 1118 O O . GLN A 1 138 ? 5.168 -1.848 -2.507 1.00 88.69 138 GLN A O 1
ATOM 1123 N N . ASP A 1 139 ? 4.251 -0.126 -1.392 1.00 89.38 139 ASP A N 1
ATOM 1124 C CA . ASP A 1 139 ? 4.006 0.695 -2.579 1.00 89.38 139 ASP A CA 1
ATOM 1125 C C . ASP A 1 139 ? 5.244 1.417 -3.123 1.00 89.38 139 ASP A C 1
ATOM 1127 O O . ASP A 1 139 ? 5.280 1.746 -4.310 1.00 89.38 139 ASP A O 1
ATOM 1131 N N . PHE A 1 140 ? 6.304 1.590 -2.332 1.00 93.31 140 PHE A N 1
ATOM 1132 C CA . PHE A 1 140 ? 7.582 2.081 -2.844 1.00 93.31 140 PHE A CA 1
ATOM 1133 C C . PHE A 1 140 ? 8.144 1.160 -3.922 1.00 93.31 140 PHE A C 1
ATOM 1135 O O . PHE A 1 140 ? 8.677 1.665 -4.904 1.00 93.31 140 PHE A O 1
ATOM 1142 N N . ALA A 1 141 ? 7.929 -0.156 -3.839 1.00 92.25 141 ALA A N 1
ATOM 1143 C CA . ALA A 1 141 ? 8.296 -1.062 -4.926 1.00 92.25 141 ALA A CA 1
ATOM 1144 C C . ALA A 1 141 ? 7.604 -0.679 -6.250 1.00 92.25 141 ALA A C 1
ATOM 1146 O O . ALA A 1 141 ? 8.239 -0.683 -7.299 1.00 92.25 141 ALA A O 1
ATOM 1147 N N . ASN A 1 142 ? 6.333 -0.270 -6.213 1.00 92.56 142 ASN A N 1
ATOM 1148 C CA . ASN A 1 142 ? 5.576 0.115 -7.408 1.00 92.56 142 ASN A CA 1
ATOM 1149 C C . ASN A 1 142 ? 6.079 1.424 -8.043 1.00 92.56 142 ASN A C 1
ATOM 1151 O O . ASN A 1 142 ? 5.969 1.594 -9.256 1.00 92.56 142 ASN A O 1
ATOM 1155 N N . ILE A 1 143 ? 6.622 2.342 -7.238 1.00 92.38 143 ILE A N 1
ATOM 1156 C CA . ILE A 1 143 ? 7.107 3.659 -7.684 1.00 92.38 143 ILE A CA 1
ATOM 1157 C C . ILE A 1 143 ? 8.585 3.600 -8.091 1.00 92.38 143 ILE A C 1
ATOM 1159 O O . ILE A 1 143 ? 8.968 4.147 -9.122 1.00 92.38 143 ILE A O 1
ATOM 1163 N N . TYR A 1 144 ? 9.420 2.924 -7.303 1.00 94.38 144 TYR A N 1
ATOM 1164 C CA . TYR A 1 144 ? 10.874 2.916 -7.467 1.00 94.38 144 TYR A CA 1
ATOM 1165 C C . TYR A 1 144 ? 11.387 1.800 -8.381 1.00 94.38 144 TYR A C 1
ATOM 1167 O O . TYR A 1 144 ? 12.565 1.793 -8.721 1.00 94.38 144 TYR A O 1
ATOM 1175 N N . VAL A 1 145 ? 10.520 0.913 -8.887 1.00 93.62 145 VAL A N 1
ATOM 1176 C CA . VAL A 1 145 ? 10.907 -0.078 -9.913 1.00 93.62 145 VAL A CA 1
ATOM 1177 C C . VAL A 1 145 ? 11.493 0.567 -11.180 1.00 93.62 145 VAL A C 1
ATOM 1179 O O . VAL A 1 145 ? 12.334 -0.043 -11.850 1.00 93.62 145 VAL A O 1
ATOM 1182 N N . TYR A 1 146 ? 11.100 1.817 -11.455 1.00 92.88 146 TYR A N 1
ATOM 1183 C CA . TYR A 1 146 ? 11.563 2.657 -12.565 1.00 92.88 146 TYR A CA 1
ATOM 1184 C C . TYR A 1 146 ? 12.920 3.329 -12.319 1.00 92.88 146 TYR A C 1
ATOM 1186 O O . TYR A 1 146 ? 13.478 3.914 -13.243 1.00 92.88 146 TYR A O 1
ATOM 1194 N N . LEU A 1 147 ? 13.442 3.275 -11.093 1.00 92.69 147 LEU A N 1
ATOM 1195 C CA . LEU A 1 147 ? 14.700 3.905 -10.703 1.00 92.69 147 LEU A CA 1
ATOM 1196 C C . LEU A 1 147 ? 15.787 2.853 -10.417 1.00 92.69 147 LEU A C 1
ATOM 1198 O O . LEU A 1 147 ? 15.483 1.667 -10.242 1.00 92.69 147 LEU A O 1
ATOM 1202 N N . PRO A 1 148 ? 17.071 3.250 -10.401 1.00 90.62 148 PRO A N 1
ATOM 1203 C CA . PRO A 1 148 ? 18.152 2.376 -9.955 1.00 90.62 148 PRO A CA 1
ATOM 1204 C C . PRO A 1 148 ? 17.897 1.852 -8.535 1.00 90.62 148 PRO A C 1
ATOM 1206 O O . PRO A 1 148 ? 17.266 2.523 -7.724 1.00 90.62 148 PRO A O 1
ATOM 1209 N N . ARG A 1 149 ? 18.367 0.633 -8.236 1.00 91.06 149 ARG A N 1
ATOM 1210 C CA . ARG A 1 149 ? 18.106 -0.022 -6.934 1.00 91.06 149 ARG A CA 1
ATOM 1211 C C . ARG A 1 149 ? 18.884 0.662 -5.812 1.00 91.06 149 ARG A C 1
ATOM 1213 O O . ARG A 1 149 ? 18.408 0.708 -4.692 1.00 91.06 149 ARG A O 1
ATOM 1220 N N . GLN A 1 150 ? 20.033 1.239 -6.146 1.00 92.19 150 GLN A N 1
ATOM 1221 C CA . GLN A 1 150 ? 20.779 2.143 -5.284 1.00 92.19 150 GLN A CA 1
ATOM 1222 C C . GLN A 1 150 ? 20.569 3.558 -5.804 1.00 92.19 150 GLN A C 1
ATOM 1224 O O . GLN A 1 150 ? 21.001 3.882 -6.912 1.00 92.19 150 GLN A O 1
ATOM 1229 N N . LEU A 1 151 ? 19.857 4.375 -5.033 1.00 92.88 151 LEU A N 1
ATOM 1230 C CA . LEU A 1 151 ? 19.636 5.768 -5.386 1.00 92.88 151 LEU A CA 1
ATOM 1231 C C . LEU A 1 151 ? 20.833 6.615 -4.972 1.00 92.88 151 LEU A C 1
ATOM 1233 O O . LEU A 1 151 ? 21.381 6.459 -3.884 1.00 92.88 151 LEU A O 1
ATOM 1237 N N . GLU A 1 152 ? 21.182 7.584 -5.806 1.00 95.12 152 GLU A N 1
ATOM 1238 C CA . GLU A 1 152 ? 22.036 8.681 -5.363 1.00 95.12 152 GLU A CA 1
ATOM 1239 C C . GLU A 1 152 ? 21.228 9.666 -4.507 1.00 95.12 152 GLU A C 1
ATOM 1241 O O . GLU A 1 152 ? 20.014 9.829 -4.679 1.00 95.12 152 GLU A O 1
ATOM 1246 N N . LEU A 1 153 ? 21.904 10.394 -3.613 1.00 94.06 153 LEU A N 1
ATOM 1247 C CA . LEU A 1 153 ? 21.249 11.325 -2.688 1.00 94.06 153 LEU A CA 1
ATOM 1248 C C . LEU A 1 153 ? 20.374 12.367 -3.409 1.00 94.06 153 LEU A C 1
ATOM 1250 O O . LEU A 1 153 ? 19.295 12.715 -2.930 1.00 94.06 153 LEU A O 1
ATOM 1254 N N . TRP A 1 154 ? 20.799 12.851 -4.579 1.00 94.38 154 TRP A N 1
ATOM 1255 C CA . TRP A 1 154 ? 20.003 13.811 -5.344 1.00 94.38 154 TRP A CA 1
ATOM 1256 C C . TRP A 1 154 ? 18.733 13.174 -5.933 1.00 94.38 154 TRP A C 1
ATOM 1258 O O . TRP A 1 154 ? 17.692 13.828 -5.949 1.00 94.38 154 TRP A O 1
ATOM 1268 N N . GLN A 1 155 ? 18.779 11.901 -6.356 1.00 94.56 155 GLN A N 1
ATOM 1269 C CA . GLN A 1 155 ? 17.614 11.160 -6.865 1.00 94.56 155 GLN A CA 1
ATOM 1270 C C . GLN A 1 155 ? 16.591 10.942 -5.748 1.00 94.56 155 GLN A C 1
ATOM 1272 O O . GLN A 1 155 ? 15.382 11.105 -5.949 1.00 94.56 155 GLN A O 1
ATOM 1277 N N . LEU A 1 156 ? 17.081 10.632 -4.544 1.00 95.31 156 LEU A N 1
ATOM 1278 C CA . LEU A 1 156 ? 16.270 10.521 -3.338 1.00 95.31 156 LEU A CA 1
ATOM 1279 C C . LEU A 1 156 ? 15.550 11.839 -3.031 1.00 95.31 156 LEU A C 1
ATOM 1281 O O . LEU A 1 156 ? 14.324 11.866 -2.946 1.00 95.31 156 LEU A O 1
ATOM 1285 N N . ILE A 1 157 ? 16.300 12.939 -2.909 1.00 96.19 157 ILE A N 1
ATOM 1286 C CA . ILE A 1 157 ? 15.748 14.258 -2.569 1.00 96.19 157 ILE A CA 1
ATOM 1287 C C . ILE A 1 157 ? 14.754 14.718 -3.639 1.00 96.19 157 ILE A C 1
ATOM 1289 O O . ILE A 1 157 ? 13.658 15.171 -3.312 1.00 96.19 157 ILE A O 1
ATOM 1293 N N . PHE A 1 158 ? 15.104 14.566 -4.916 1.00 96.44 158 PHE A N 1
ATOM 1294 C CA . PHE A 1 158 ? 14.248 14.966 -6.027 1.00 96.44 158 PHE A CA 1
ATOM 1295 C C . PHE A 1 158 ? 12.926 14.187 -6.045 1.00 96.44 158 PHE A C 1
ATOM 1297 O O . PHE A 1 158 ? 11.853 14.792 -6.107 1.00 96.44 158 PHE A O 1
ATOM 1304 N N . SER A 1 159 ? 12.984 12.855 -5.926 1.00 95.31 159 SER A N 1
ATOM 1305 C CA . SER A 1 159 ? 11.777 12.019 -5.877 1.00 95.31 159 SER A CA 1
ATOM 1306 C C . SER A 1 159 ? 10.909 12.327 -4.652 1.00 95.31 159 SER A C 1
ATOM 1308 O O . SER A 1 159 ? 9.689 12.455 -4.782 1.00 95.31 159 SER A O 1
ATOM 1310 N N . LEU A 1 160 ? 11.522 12.545 -3.484 1.00 95.94 160 LEU A N 1
ATOM 1311 C CA . LEU A 1 160 ? 10.818 12.918 -2.259 1.00 95.94 160 LEU A CA 1
ATOM 1312 C C . LEU A 1 160 ? 10.084 14.259 -2.405 1.00 95.94 160 LEU A C 1
ATOM 1314 O O . LEU A 1 160 ? 8.908 14.349 -2.049 1.00 95.94 160 LEU A O 1
ATOM 1318 N N . ILE A 1 161 ? 10.735 15.285 -2.965 1.00 97.06 161 ILE A N 1
ATOM 1319 C CA . ILE A 1 161 ? 10.111 16.595 -3.208 1.00 97.06 161 ILE A CA 1
ATOM 1320 C C . ILE A 1 161 ? 8.887 16.442 -4.114 1.00 97.06 161 ILE A C 1
ATOM 1322 O O . ILE A 1 161 ? 7.817 16.953 -3.778 1.00 97.06 161 ILE A O 1
ATOM 1326 N N . ILE A 1 162 ? 9.011 15.706 -5.224 1.00 96.31 162 ILE A N 1
ATOM 1327 C CA . ILE A 1 162 ? 7.892 15.474 -6.148 1.00 96.31 162 ILE A CA 1
ATOM 1328 C C . ILE A 1 162 ? 6.715 14.825 -5.418 1.00 96.31 162 ILE A C 1
ATOM 1330 O O . ILE A 1 162 ? 5.590 15.323 -5.499 1.00 96.31 162 ILE A O 1
ATOM 1334 N N . ILE A 1 163 ? 6.963 13.747 -4.672 1.00 94.38 163 ILE A N 1
ATOM 1335 C CA . ILE A 1 163 ? 5.908 13.014 -3.967 1.00 94.38 163 ILE A CA 1
ATOM 1336 C C . ILE A 1 163 ? 5.242 13.900 -2.901 1.00 94.38 163 ILE A C 1
ATOM 1338 O O . ILE A 1 163 ? 4.014 13.915 -2.794 1.00 94.38 163 ILE A O 1
ATOM 1342 N N . LEU A 1 164 ? 6.014 14.693 -2.150 1.00 96.06 164 LEU A N 1
ATOM 1343 C CA . LEU A 1 164 ? 5.485 15.611 -1.136 1.00 96.06 164 LEU A CA 1
ATOM 1344 C C . LEU A 1 164 ? 4.646 16.744 -1.740 1.00 96.06 164 LEU A C 1
ATOM 1346 O O . LEU A 1 164 ? 3.585 17.071 -1.197 1.00 96.06 164 LEU A O 1
ATOM 1350 N N . VAL A 1 165 ? 5.078 17.310 -2.871 1.00 95.88 165 VAL A N 1
ATOM 1351 C CA . VAL A 1 165 ? 4.330 18.337 -3.614 1.00 95.88 165 VAL A CA 1
ATOM 1352 C C . VAL A 1 165 ? 3.036 17.755 -4.182 1.00 95.88 165 VAL A C 1
ATOM 1354 O O . VAL A 1 165 ? 1.972 18.359 -4.032 1.00 95.88 165 VAL A O 1
ATOM 1357 N N . MET A 1 166 ? 3.080 16.556 -4.769 1.00 92.31 166 MET A N 1
ATOM 1358 C CA . MET A 1 166 ? 1.878 15.865 -5.248 1.00 92.31 166 MET A CA 1
ATOM 1359 C C . MET A 1 166 ? 0.905 15.568 -4.104 1.00 92.31 166 MET A C 1
ATOM 1361 O O . MET A 1 166 ? -0.300 15.796 -4.239 1.00 92.31 166 MET A O 1
ATOM 1365 N N . LEU A 1 167 ? 1.412 15.120 -2.953 1.00 91.75 167 LEU A N 1
ATOM 1366 C CA . LEU A 1 167 ? 0.604 14.899 -1.758 1.00 91.75 167 LEU A CA 1
ATOM 1367 C C . LEU A 1 167 ? -0.037 16.205 -1.263 1.00 91.75 167 LEU A C 1
ATOM 1369 O O . LEU A 1 167 ? -1.222 16.212 -0.924 1.00 91.75 167 LEU A O 1
ATOM 1373 N N . ALA A 1 168 ? 0.710 17.317 -1.265 1.00 92.25 168 ALA A N 1
ATOM 1374 C CA . ALA A 1 168 ? 0.193 18.640 -0.907 1.00 92.25 168 ALA A CA 1
ATOM 1375 C C . ALA A 1 168 ? -0.948 19.051 -1.840 1.00 92.25 168 ALA A C 1
ATOM 1377 O O . ALA A 1 168 ? -2.025 19.431 -1.380 1.00 92.25 168 ALA A O 1
ATOM 1378 N N . PHE A 1 169 ? -0.741 18.894 -3.146 1.00 92.12 169 PHE A N 1
ATOM 1379 C CA . PHE A 1 169 ? -1.728 19.208 -4.170 1.00 92.12 169 PHE A CA 1
ATOM 1380 C C . PHE A 1 169 ? -3.013 18.379 -4.028 1.00 92.12 169 PHE A C 1
ATOM 1382 O O . PHE A 1 169 ? -4.115 18.928 -4.098 1.00 92.12 169 PHE A O 1
ATOM 1389 N N . ILE A 1 170 ? -2.896 17.067 -3.790 1.00 87.62 170 ILE A N 1
ATOM 1390 C CA . ILE A 1 170 ? -4.053 16.178 -3.607 1.00 87.62 170 ILE A CA 1
ATOM 1391 C C . ILE A 1 170 ? -4.845 16.578 -2.361 1.00 87.62 170 ILE A C 1
ATOM 1393 O O . ILE A 1 170 ? -6.070 16.706 -2.435 1.00 87.62 170 ILE A O 1
ATOM 1397 N N . ILE A 1 171 ? -4.164 16.804 -1.233 1.00 86.56 171 ILE A N 1
ATOM 1398 C CA . ILE A 1 171 ? -4.816 17.210 0.017 1.00 86.56 171 ILE A CA 1
ATOM 1399 C C . ILE A 1 171 ? -5.469 18.590 -0.136 1.00 86.56 171 ILE A C 1
ATOM 1401 O O . ILE A 1 171 ? -6.583 18.776 0.348 1.00 86.56 171 ILE A O 1
ATOM 1405 N N . ALA A 1 172 ? -4.843 19.528 -0.850 1.00 86.75 172 ALA A N 1
ATOM 1406 C CA . ALA A 1 172 ? -5.412 20.848 -1.110 1.00 86.75 172 ALA A CA 1
ATOM 1407 C C . ALA A 1 172 ? -6.676 20.775 -1.985 1.00 86.75 172 ALA A C 1
ATOM 1409 O O . ALA A 1 172 ? -7.699 21.358 -1.634 1.00 86.75 172 ALA A O 1
ATOM 1410 N N . LYS A 1 173 ? -6.653 20.014 -3.091 1.00 83.81 173 LYS A N 1
ATOM 1411 C CA . LYS A 1 173 ? -7.801 19.917 -4.013 1.00 83.81 173 LYS A CA 1
ATOM 1412 C C . LYS A 1 173 ? -8.948 19.058 -3.495 1.00 83.81 173 LYS A C 1
ATOM 1414 O O . LYS A 1 173 ? -10.105 19.350 -3.779 1.00 83.81 173 LYS A O 1
ATOM 1419 N N . LYS A 1 174 ? -8.649 17.974 -2.778 1.00 70.38 174 LYS A N 1
ATOM 1420 C CA . LYS A 1 174 ? -9.661 17.023 -2.292 1.00 70.38 174 LYS A CA 1
ATOM 1421 C C . LYS A 1 174 ? -9.982 17.194 -0.808 1.00 70.38 174 LYS A C 1
ATOM 1423 O O . LYS A 1 174 ? -10.814 16.453 -0.296 1.00 70.38 174 LYS A O 1
ATOM 1428 N N . GLY A 1 175 ? -9.382 18.170 -0.124 1.00 62.47 175 GLY A N 1
ATOM 1429 C CA . GLY A 1 175 ? -9.513 18.368 1.321 1.00 62.47 175 GLY A CA 1
ATOM 1430 C C . GLY A 1 175 ? -10.959 18.474 1.805 1.00 62.47 175 GLY A C 1
ATOM 1431 O O . GLY A 1 175 ? -11.320 17.789 2.755 1.00 62.47 175 GLY A O 1
ATOM 1432 N N . GLY A 1 176 ? -11.810 19.245 1.118 1.00 60.50 176 GLY A N 1
ATOM 1433 C CA . GLY A 1 176 ? -13.225 19.399 1.487 1.00 60.50 176 GLY A CA 1
ATOM 1434 C C . GLY A 1 176 ? -14.049 18.115 1.328 1.00 60.50 176 GLY A C 1
ATOM 1435 O O . GLY A 1 176 ? -14.756 17.713 2.250 1.00 60.50 176 GLY A O 1
ATOM 1436 N N . ALA A 1 177 ? -13.907 17.416 0.196 1.00 62.19 177 ALA A N 1
ATOM 1437 C CA . ALA A 1 177 ? -14.603 16.150 -0.059 1.00 62.19 177 ALA A CA 1
ATOM 1438 C C . ALA A 1 177 ? -14.109 15.023 0.866 1.00 62.19 177 ALA A C 1
ATOM 1440 O O . ALA A 1 177 ? -14.910 14.261 1.405 1.00 62.19 177 ALA A O 1
ATOM 1441 N N . ILE A 1 178 ? -12.795 14.955 1.106 1.00 57.28 178 ILE A N 1
ATOM 1442 C CA . ILE A 1 178 ? -12.182 14.008 2.043 1.00 57.28 178 ILE A CA 1
ATOM 1443 C C . ILE A 1 178 ? -12.683 14.279 3.465 1.00 57.28 178 ILE A C 1
ATOM 1445 O O . ILE A 1 178 ? -13.083 13.345 4.152 1.00 57.28 178 ILE A O 1
ATOM 1449 N N . GLN A 1 179 ? -12.736 15.540 3.902 1.00 54.34 179 GLN A N 1
ATOM 1450 C CA . GLN A 1 179 ? -13.271 15.892 5.220 1.00 54.34 179 GLN A CA 1
ATOM 1451 C C . GLN A 1 179 ? -14.760 15.553 5.361 1.00 54.34 179 GLN A C 1
ATOM 1453 O O . GLN A 1 179 ? -15.161 15.082 6.423 1.00 54.34 179 GLN A O 1
ATOM 1458 N N . GLY A 1 180 ? -15.570 15.741 4.313 1.00 55.53 180 GLY A N 1
ATOM 1459 C CA . GLY A 1 180 ? -16.982 15.342 4.304 1.00 55.53 180 GLY A CA 1
ATOM 1460 C C . GLY A 1 180 ? -17.171 13.827 4.439 1.00 55.53 180 GLY A C 1
ATOM 1461 O O . GLY A 1 180 ? -17.932 13.369 5.291 1.00 55.53 180 GLY A O 1
ATOM 1462 N N . ILE A 1 181 ? -16.412 13.040 3.668 1.00 57.03 181 ILE A N 1
ATOM 1463 C CA . ILE A 1 181 ? -16.444 11.570 3.731 1.00 57.03 181 ILE A CA 1
ATOM 1464 C C . ILE A 1 181 ? -15.966 11.073 5.100 1.00 57.03 181 ILE A C 1
ATOM 1466 O O . ILE A 1 181 ? -16.630 10.228 5.703 1.00 57.03 181 ILE A O 1
ATOM 1470 N N . ILE A 1 182 ? -14.865 11.621 5.622 1.00 52.75 182 ILE A N 1
ATOM 1471 C CA . ILE A 1 182 ? -14.341 11.265 6.946 1.00 52.75 182 ILE A CA 1
ATOM 1472 C C . ILE A 1 182 ? -15.390 11.575 8.016 1.00 52.75 182 ILE A C 1
ATOM 1474 O O . ILE A 1 182 ? -15.791 10.664 8.728 1.00 52.75 182 ILE A O 1
ATOM 1478 N N . LYS A 1 183 ? -15.933 12.800 8.070 1.00 53.84 183 LYS A N 1
ATOM 1479 C CA . LYS A 1 183 ? -16.959 13.172 9.062 1.00 53.84 183 LYS A CA 1
ATOM 1480 C C . LYS A 1 183 ? -18.194 12.264 9.009 1.00 53.84 183 LYS A C 1
ATOM 1482 O O . LYS A 1 183 ? -18.714 11.902 10.060 1.00 53.84 183 LYS A O 1
ATOM 1487 N N . SER A 1 184 ? -18.627 11.848 7.815 1.00 43.66 184 SER A N 1
ATOM 1488 C CA . SER A 1 184 ? -19.775 10.941 7.653 1.00 43.66 184 SER A CA 1
ATOM 1489 C C . SER A 1 184 ? -19.516 9.507 8.140 1.00 43.66 184 SER A C 1
ATOM 1491 O O . SER A 1 184 ? -20.442 8.849 8.604 1.00 43.66 184 SER A O 1
ATOM 1493 N N . LYS A 1 185 ? -18.266 9.019 8.077 1.00 42.25 185 LYS A N 1
ATOM 1494 C CA . LYS A 1 185 ? -17.895 7.658 8.506 1.00 42.25 185 LYS A CA 1
ATOM 1495 C C . LYS A 1 185 ? -17.390 7.597 9.953 1.00 42.25 185 LYS A C 1
ATOM 1497 O O . LYS A 1 185 ? -17.666 6.614 10.636 1.00 42.25 185 LYS A O 1
ATOM 1502 N N . THR A 1 186 ? -16.722 8.638 10.454 1.00 43.47 186 THR A N 1
ATOM 1503 C CA . THR A 1 186 ? -16.201 8.704 11.833 1.00 43.47 186 THR A CA 1
ATOM 1504 C C . THR A 1 186 ? -17.316 8.701 12.880 1.00 43.47 186 THR A C 1
ATOM 1506 O O . THR A 1 186 ? -17.132 8.133 13.947 1.00 43.47 186 THR A O 1
ATOM 1509 N N . ASN A 1 187 ? -18.502 9.233 12.565 1.00 35.28 187 ASN A N 1
ATOM 1510 C CA . ASN A 1 187 ? -19.629 9.284 13.508 1.00 35.28 187 ASN A CA 1
ATOM 1511 C C . ASN A 1 187 ? -20.277 7.914 13.810 1.00 35.28 187 ASN A C 1
ATOM 1513 O O . ASN A 1 187 ? -21.227 7.844 14.581 1.00 35.28 187 ASN A O 1
ATOM 1517 N N . THR A 1 188 ? -19.791 6.830 13.194 1.00 41.16 188 THR A N 1
ATOM 1518 C CA . THR A 1 188 ? -20.355 5.474 13.345 1.00 41.16 188 THR A CA 1
ATOM 1519 C C . THR A 1 188 ? -19.342 4.423 13.799 1.00 41.16 188 THR A C 1
ATOM 1521 O O . THR A 1 188 ? -19.735 3.300 14.105 1.00 41.16 188 THR A O 1
ATOM 1524 N N . VAL A 1 189 ? -18.047 4.757 13.856 1.00 53.56 189 VAL A N 1
ATOM 1525 C CA . VAL A 1 189 ? -16.982 3.811 14.218 1.00 53.56 189 VAL A CA 1
ATOM 1526 C C . VAL A 1 189 ? -16.371 4.233 15.547 1.00 53.56 189 VAL A C 1
ATOM 1528 O O . VAL A 1 189 ? -15.831 5.330 15.660 1.00 53.56 189 VAL A O 1
ATOM 1531 N N . ASP A 1 190 ? -16.432 3.346 16.540 1.00 69.31 190 ASP A N 1
ATOM 1532 C CA . ASP A 1 190 ? -15.725 3.519 17.809 1.00 69.31 190 ASP A CA 1
ATOM 1533 C C . ASP A 1 190 ? -14.215 3.683 17.544 1.00 69.31 190 ASP A C 1
ATOM 1535 O O . ASP A 1 190 ? -13.591 2.830 16.900 1.00 69.31 190 ASP A O 1
ATOM 1539 N N . LEU A 1 191 ? -13.632 4.773 18.054 1.00 75.75 191 LEU A N 1
ATOM 1540 C CA . LEU A 1 191 ? -12.204 5.093 17.973 1.00 75.75 191 LEU A CA 1
ATOM 1541 C C . LEU A 1 191 ? -11.331 3.902 18.387 1.00 75.75 191 LEU A C 1
ATOM 1543 O O . LEU A 1 191 ? -10.327 3.608 17.743 1.00 75.75 191 LEU A O 1
ATOM 1547 N N . ARG A 1 192 ? -11.753 3.169 19.421 1.00 77.06 192 ARG A N 1
ATOM 1548 C CA . ARG A 1 192 ? -11.031 2.013 19.958 1.00 77.06 192 ARG A CA 1
ATOM 1549 C C . ARG A 1 192 ? -10.993 0.859 18.954 1.00 77.06 192 ARG A C 1
ATOM 1551 O O . ARG A 1 192 ? -9.958 0.224 18.757 1.00 77.06 192 ARG A O 1
ATOM 1558 N N . SER A 1 193 ? -12.113 0.630 18.268 1.00 72.44 193 SER A N 1
ATOM 1559 C CA . SER A 1 193 ? -12.212 -0.374 17.206 1.00 72.44 193 SER A CA 1
ATOM 1560 C C . SER A 1 193 ? -11.364 0.008 15.994 1.00 72.44 193 SER A C 1
ATOM 1562 O O . SER A 1 193 ? -10.671 -0.850 15.454 1.00 72.44 193 SER A O 1
ATOM 1564 N N . ALA A 1 194 ? -11.371 1.283 15.591 1.00 77.31 194 ALA A N 1
ATOM 1565 C CA . ALA A 1 194 ? -10.520 1.772 14.504 1.00 77.31 194 ALA A CA 1
ATOM 1566 C C . ALA A 1 194 ? -9.028 1.546 14.804 1.00 77.31 194 ALA A C 1
ATOM 1568 O O . ALA A 1 194 ? -8.293 1.061 13.945 1.00 77.31 194 ALA A O 1
ATOM 1569 N N . THR A 1 195 ? -8.604 1.783 16.050 1.00 84.94 195 THR A N 1
ATOM 1570 C CA . THR A 1 195 ? -7.192 1.654 16.442 1.00 84.94 195 THR A CA 1
ATOM 1571 C C . THR A 1 195 ? -6.711 0.219 16.308 1.00 84.94 195 THR A C 1
ATOM 1573 O O . THR A 1 195 ? -5.616 -0.021 15.798 1.00 84.94 195 THR A O 1
ATOM 1576 N N . LEU A 1 196 ? -7.536 -0.738 16.736 1.00 79.56 196 LEU A N 1
ATOM 1577 C CA . LEU A 1 196 ? -7.206 -2.161 16.703 1.00 79.56 196 LEU A CA 1
ATOM 1578 C C . LEU A 1 196 ? -7.191 -2.720 15.274 1.00 79.56 196 LEU A C 1
ATOM 1580 O O . LEU A 1 196 ? -6.347 -3.565 14.967 1.00 79.56 196 LEU A O 1
ATOM 1584 N N . ILE A 1 197 ? -8.071 -2.219 14.398 1.00 77.62 197 ILE A N 1
ATOM 1585 C CA . ILE A 1 197 ? -8.064 -2.546 12.962 1.00 77.62 197 ILE A CA 1
ATOM 1586 C C . ILE A 1 197 ? -6.749 -2.124 12.335 1.00 77.62 197 ILE A C 1
ATOM 1588 O O . ILE A 1 197 ? -6.058 -2.958 11.750 1.00 77.62 197 ILE A O 1
ATOM 1592 N N . ASP A 1 198 ? -6.413 -0.840 12.467 1.00 86.69 198 ASP A N 1
ATOM 1593 C CA . ASP A 1 198 ? -5.234 -0.274 11.822 1.00 86.69 198 ASP A CA 1
ATOM 1594 C C . ASP A 1 198 ? -3.967 -0.971 12.321 1.00 86.69 198 ASP A C 1
ATOM 1596 O O . ASP A 1 198 ? -3.093 -1.325 11.528 1.00 86.69 198 ASP A O 1
ATOM 1600 N N . PHE A 1 199 ? -3.917 -1.280 13.619 1.00 88.06 199 PHE A N 1
ATOM 1601 C CA . PHE A 1 199 ? -2.761 -1.909 14.241 1.00 88.06 199 PHE A CA 1
ATOM 1602 C C . PHE A 1 199 ? -2.580 -3.335 13.734 1.00 88.06 199 PHE A C 1
ATOM 1604 O O . PHE A 1 199 ? -1.481 -3.731 13.354 1.00 88.06 199 PHE A O 1
ATOM 1611 N N . THR A 1 200 ? -3.673 -4.095 13.665 1.00 83.50 200 THR A N 1
ATOM 1612 C CA . THR A 1 200 ? -3.651 -5.473 13.166 1.00 83.50 200 THR A CA 1
ATOM 1613 C C . THR A 1 200 ? -3.291 -5.522 11.694 1.00 83.50 200 THR A C 1
ATOM 1615 O O . THR A 1 200 ? -2.479 -6.353 11.289 1.00 83.50 200 THR A O 1
ATOM 1618 N N . TYR A 1 201 ? -3.839 -4.609 10.889 1.00 85.75 201 TYR A N 1
ATOM 1619 C CA . TYR A 1 201 ? -3.464 -4.520 9.487 1.00 85.75 201 TYR A CA 1
ATOM 1620 C C . TYR A 1 201 ? -1.974 -4.176 9.342 1.00 85.75 201 TYR A C 1
ATOM 1622 O O . TYR A 1 201 ? -1.257 -4.853 8.603 1.00 85.75 201 TYR A O 1
ATOM 1630 N N . GLY A 1 202 ? -1.475 -3.214 10.121 1.00 89.94 202 GLY A N 1
ATOM 1631 C CA . GLY A 1 202 ? -0.051 -2.900 10.196 1.00 89.94 202 GLY A CA 1
ATOM 1632 C C . GLY A 1 202 ? 0.804 -4.119 10.559 1.00 89.94 202 GLY A C 1
ATOM 1633 O O . GLY A 1 202 ? 1.781 -4.392 9.867 1.00 89.94 202 GLY A O 1
ATOM 1634 N N . ILE A 1 203 ? 0.415 -4.900 11.576 1.00 89.44 203 ILE A N 1
ATOM 1635 C CA . ILE A 1 203 ? 1.143 -6.110 12.001 1.00 89.44 203 ILE A CA 1
ATOM 1636 C C . ILE A 1 203 ? 1.186 -7.141 10.880 1.00 89.44 203 ILE A C 1
ATOM 1638 O O . ILE A 1 203 ? 2.235 -7.722 10.627 1.00 89.44 203 ILE A O 1
ATOM 1642 N N . ILE A 1 204 ? 0.066 -7.377 10.197 1.00 86.06 204 ILE A N 1
ATOM 1643 C CA . ILE A 1 204 ? 0.017 -8.352 9.107 1.00 86.06 204 ILE A CA 1
ATOM 1644 C C . ILE A 1 204 ? 0.929 -7.904 7.960 1.00 86.06 204 ILE A C 1
ATOM 1646 O O . ILE A 1 204 ? 1.713 -8.703 7.450 1.00 86.06 204 ILE A O 1
ATOM 1650 N N . LEU A 1 205 ? 0.875 -6.626 7.568 1.00 88.81 205 LEU A N 1
ATOM 1651 C CA . LEU A 1 205 ? 1.764 -6.091 6.534 1.00 88.81 205 LEU A CA 1
ATOM 1652 C C . LEU A 1 205 ? 3.237 -6.184 6.940 1.00 88.81 205 LEU A C 1
ATOM 1654 O O . LEU A 1 205 ? 4.065 -6.542 6.102 1.00 88.81 205 LEU A O 1
ATOM 1658 N N . PHE A 1 206 ? 3.547 -5.901 8.206 1.00 90.19 206 PHE A N 1
ATOM 1659 C CA . PHE A 1 206 ? 4.883 -6.041 8.774 1.00 90.19 206 PHE A CA 1
ATOM 1660 C C . PHE A 1 206 ? 5.352 -7.502 8.760 1.00 90.19 206 PHE A C 1
ATOM 1662 O O . PHE A 1 206 ? 6.441 -7.794 8.282 1.00 90.19 206 PHE A O 1
ATOM 1669 N N . TYR A 1 207 ? 4.510 -8.446 9.177 1.00 88.06 207 TYR A N 1
ATOM 1670 C CA . TYR A 1 207 ? 4.817 -9.874 9.125 1.00 88.06 207 TYR A CA 1
ATOM 1671 C C . TYR A 1 207 ? 5.154 -10.326 7.698 1.00 88.06 207 TYR A C 1
ATOM 1673 O O . TYR A 1 207 ? 6.193 -10.939 7.465 1.00 88.06 207 TYR A O 1
ATOM 1681 N N . PHE A 1 208 ? 4.337 -9.954 6.708 1.00 80.75 208 PHE A N 1
ATOM 1682 C CA . PHE A 1 208 ? 4.629 -10.276 5.308 1.00 80.75 208 PHE A CA 1
ATOM 1683 C C . PHE A 1 208 ? 5.836 -9.528 4.739 1.00 80.75 208 PHE A C 1
ATOM 1685 O O . PHE A 1 208 ? 6.430 -10.005 3.769 1.00 80.75 208 PHE A O 1
ATOM 1692 N N . LYS A 1 209 ? 6.192 -8.368 5.298 1.00 82.38 209 LYS A N 1
ATOM 1693 C CA . LYS A 1 209 ? 7.432 -7.659 4.973 1.00 82.38 209 LYS A CA 1
ATOM 1694 C C . LYS A 1 209 ? 8.646 -8.456 5.461 1.00 82.38 209 LYS A C 1
ATOM 1696 O O . LYS A 1 209 ? 9.548 -8.662 4.664 1.00 82.38 209 LYS A O 1
ATOM 1701 N N . GLU A 1 210 ? 8.638 -8.930 6.703 1.00 84.31 210 GLU A N 1
ATOM 1702 C CA . GLU A 1 210 ? 9.763 -9.668 7.303 1.00 84.31 210 GLU A CA 1
ATOM 1703 C C . GLU A 1 210 ? 9.898 -11.108 6.779 1.00 84.31 210 GLU A C 1
ATOM 1705 O O . GLU A 1 210 ? 10.998 -11.646 6.724 1.00 84.31 210 GLU A O 1
ATOM 1710 N N . LEU A 1 211 ? 8.798 -11.744 6.355 1.00 81.38 211 LEU A N 1
ATOM 1711 C CA . LEU A 1 211 ? 8.832 -13.126 5.860 1.00 81.38 211 LEU A CA 1
ATOM 1712 C C . LEU A 1 211 ? 9.731 -13.320 4.629 1.00 81.38 211 LEU A C 1
ATOM 1714 O O . LEU A 1 211 ? 10.388 -14.350 4.509 1.00 81.38 211 LEU A O 1
ATOM 1718 N N . ASN A 1 212 ? 9.659 -12.401 3.661 1.00 79.38 212 ASN A N 1
ATOM 1719 C CA . ASN A 1 212 ? 10.506 -12.395 2.467 1.00 79.38 212 ASN A CA 1
ATOM 1720 C C . ASN A 1 212 ? 10.341 -11.091 1.673 1.00 79.38 212 ASN A C 1
ATOM 1722 O O . ASN A 1 212 ? 9.310 -10.418 1.749 1.00 79.38 212 ASN A O 1
ATOM 1726 N N . ASN A 1 213 ? 11.303 -10.826 0.793 1.00 83.50 213 ASN A N 1
ATOM 1727 C CA . ASN A 1 213 ? 11.349 -9.627 -0.044 1.00 83.50 213 ASN A CA 1
ATOM 1728 C C . ASN A 1 213 ? 10.381 -9.647 -1.241 1.00 83.50 213 ASN A C 1
ATOM 1730 O O . ASN A 1 213 ? 10.363 -8.712 -2.031 1.00 83.50 213 ASN A O 1
ATOM 1734 N N . VAL A 1 214 ? 9.549 -10.679 -1.429 1.00 85.94 214 VAL A N 1
ATOM 1735 C CA . VAL A 1 214 ? 8.624 -10.698 -2.576 1.00 85.94 214 VAL A CA 1
ATOM 1736 C C . VAL A 1 214 ? 7.556 -9.606 -2.387 1.00 85.94 214 VAL A C 1
ATOM 1738 O O . VAL A 1 214 ? 6.893 -9.580 -1.346 1.00 85.94 214 VAL A O 1
ATOM 1741 N N . PRO A 1 215 ? 7.347 -8.700 -3.357 1.00 86.25 215 PRO A N 1
ATOM 1742 C CA . PRO A 1 215 ? 6.252 -7.739 -3.301 1.00 86.25 215 PRO A CA 1
ATOM 1743 C C . PRO A 1 215 ? 4.902 -8.451 -3.221 1.00 86.25 215 PRO A C 1
ATOM 1745 O O . PRO A 1 215 ? 4.751 -9.567 -3.711 1.00 86.25 215 PRO A O 1
ATOM 1748 N N . MET A 1 216 ? 3.898 -7.817 -2.626 1.00 84.69 216 MET A N 1
ATOM 1749 C CA . MET A 1 216 ? 2.542 -8.367 -2.586 1.00 84.69 216 MET A CA 1
ATOM 1750 C C . MET A 1 216 ? 1.500 -7.285 -2.847 1.00 84.69 216 MET A C 1
ATOM 1752 O O . MET A 1 216 ? 1.755 -6.096 -2.652 1.00 84.69 216 MET A O 1
ATOM 1756 N N . SER A 1 217 ? 0.302 -7.692 -3.260 1.00 86.25 217 SER A N 1
ATOM 1757 C CA . SER A 1 217 ? -0.825 -6.774 -3.388 1.00 86.25 217 SER A CA 1
ATOM 1758 C C . SER A 1 217 ? -1.528 -6.620 -2.039 1.00 86.25 217 SER A C 1
ATOM 1760 O O . SER A 1 217 ? -2.213 -7.526 -1.563 1.00 86.25 217 SER A O 1
ATOM 1762 N N . THR A 1 218 ? -1.394 -5.438 -1.436 1.00 86.69 218 THR A N 1
ATOM 1763 C CA . THR A 1 218 ? -2.036 -5.083 -0.156 1.00 86.69 218 THR A CA 1
ATOM 1764 C C . THR A 1 218 ? -3.567 -5.144 -0.224 1.00 86.69 218 THR A C 1
ATOM 1766 O O . THR A 1 218 ? -4.223 -5.372 0.789 1.00 86.69 218 THR A O 1
ATOM 1769 N N . THR A 1 219 ? -4.154 -5.052 -1.422 1.00 86.88 219 THR A N 1
ATOM 1770 C CA . THR A 1 219 ? -5.596 -5.214 -1.665 1.00 86.88 219 THR A CA 1
ATOM 1771 C C . THR A 1 219 ? -6.137 -6.554 -1.162 1.00 86.88 219 THR A C 1
ATOM 1773 O O . THR A 1 219 ? -7.209 -6.589 -0.565 1.00 86.88 219 THR A O 1
ATOM 1776 N N . TRP A 1 220 ? -5.395 -7.650 -1.350 1.00 90.06 220 TRP A N 1
ATOM 1777 C CA . TRP A 1 220 ? -5.820 -8.981 -0.900 1.00 90.06 220 TRP A CA 1
ATOM 1778 C C . TRP A 1 220 ? -5.852 -9.083 0.624 1.00 90.06 220 TRP A C 1
ATOM 1780 O O . TRP A 1 220 ? -6.810 -9.603 1.191 1.00 90.06 220 TRP A O 1
ATOM 1790 N N . VAL A 1 221 ? -4.844 -8.519 1.290 1.00 88.81 221 VAL A N 1
ATOM 1791 C CA . VAL A 1 221 ? -4.787 -8.448 2.756 1.00 88.81 221 VAL A CA 1
ATOM 1792 C C . VAL A 1 221 ? -5.948 -7.614 3.295 1.00 88.81 221 VAL A C 1
ATOM 1794 O O . VAL A 1 221 ? -6.654 -8.048 4.197 1.00 88.81 221 VAL A O 1
ATOM 1797 N N . PHE A 1 222 ? -6.207 -6.445 2.705 1.00 86.88 222 PHE A N 1
ATOM 1798 C CA . PHE A 1 222 ? -7.318 -5.588 3.119 1.00 86.88 222 PHE A CA 1
ATOM 1799 C C . PHE A 1 222 ? -8.671 -6.307 3.042 1.00 86.88 222 PHE A C 1
ATOM 1801 O O . PHE A 1 222 ? -9.466 -6.256 3.980 1.00 86.88 222 PHE A O 1
ATOM 1808 N N . ILE A 1 223 ? -8.915 -7.022 1.945 1.00 88.81 223 ILE A N 1
ATOM 1809 C CA . ILE A 1 223 ? -10.166 -7.754 1.718 1.00 88.81 223 ILE A CA 1
ATOM 1810 C C . ILE A 1 223 ? -10.287 -8.941 2.680 1.00 88.81 223 ILE A C 1
ATOM 1812 O O . ILE A 1 223 ? -11.379 -9.203 3.180 1.00 88.81 223 ILE A O 1
ATOM 1816 N N . GLY A 1 224 ? -9.176 -9.604 3.014 1.00 90.62 224 GLY A N 1
ATOM 1817 C CA . GLY A 1 224 ? -9.141 -10.636 4.052 1.00 90.62 224 GLY A CA 1
ATOM 1818 C C . GLY A 1 224 ? -9.529 -10.090 5.426 1.00 90.62 224 GLY A C 1
ATOM 1819 O O . GLY A 1 224 ? -10.420 -10.644 6.071 1.00 90.62 224 GLY A O 1
ATOM 1820 N N . ILE A 1 225 ? -8.956 -8.954 5.839 1.00 87.06 225 ILE A N 1
ATOM 1821 C CA . ILE A 1 225 ? -9.293 -8.299 7.117 1.00 87.06 225 ILE A CA 1
ATOM 1822 C C . ILE A 1 225 ? -10.766 -7.900 7.164 1.00 87.06 225 ILE A C 1
ATOM 1824 O O . ILE A 1 225 ? -11.443 -8.174 8.156 1.00 87.06 225 ILE A O 1
ATOM 1828 N N . LEU A 1 226 ? -11.277 -7.270 6.101 1.00 85.62 226 LEU A N 1
ATOM 1829 C CA . LEU A 1 226 ? -12.682 -6.867 6.027 1.00 85.62 226 LEU A CA 1
ATOM 1830 C C . LEU A 1 226 ? -13.623 -8.070 6.114 1.00 85.62 226 LEU A C 1
ATOM 1832 O O . LEU A 1 226 ? -14.591 -8.026 6.871 1.00 85.62 226 LEU A O 1
ATOM 1836 N N . ALA A 1 227 ? -13.320 -9.148 5.390 1.00 88.50 227 ALA A N 1
ATOM 1837 C CA . ALA A 1 227 ? -14.123 -10.361 5.421 1.00 88.50 227 ALA A CA 1
ATOM 1838 C C . ALA A 1 227 ? -14.104 -11.030 6.801 1.00 88.50 227 ALA A C 1
ATOM 1840 O O . ALA A 1 227 ? -15.159 -11.398 7.318 1.00 88.50 227 ALA A O 1
ATOM 1841 N N . GLY A 1 228 ? -12.932 -11.136 7.433 1.00 87.62 228 GLY A N 1
ATOM 1842 C CA . GLY A 1 228 ? -12.811 -11.719 8.768 1.00 87.62 228 GLY A CA 1
ATOM 1843 C C . GLY A 1 228 ? -13.541 -10.897 9.833 1.00 87.62 228 GLY A C 1
ATOM 1844 O O . GLY A 1 228 ? -14.266 -11.452 10.660 1.00 87.62 228 GLY A O 1
ATOM 1845 N N . ARG A 1 229 ? -13.425 -9.564 9.761 1.00 82.94 229 ARG A N 1
ATOM 1846 C CA . ARG A 1 229 ? -14.165 -8.620 10.610 1.00 82.94 229 ARG A CA 1
ATOM 1847 C C . ARG A 1 229 ? -15.673 -8.793 10.474 1.00 82.94 229 ARG A C 1
ATOM 1849 O O . ARG A 1 229 ? -16.358 -8.896 11.487 1.00 82.94 229 ARG A O 1
ATOM 1856 N N . GLU A 1 230 ? -16.190 -8.772 9.248 1.00 82.75 230 GLU A N 1
ATOM 1857 C CA . GLU A 1 230 ? -17.634 -8.807 9.003 1.00 82.75 230 GLU A CA 1
ATOM 1858 C C . GLU A 1 230 ? -18.247 -10.110 9.530 1.00 82.75 230 GLU A C 1
ATOM 1860 O O . GLU A 1 230 ? -19.272 -10.083 10.210 1.00 82.75 230 GLU A O 1
ATOM 1865 N N . ILE A 1 231 ? -17.563 -11.239 9.317 1.00 85.81 231 ILE A N 1
ATOM 1866 C CA . ILE A 1 231 ? -17.971 -12.534 9.869 1.00 85.81 231 ILE A CA 1
ATOM 1867 C C . ILE A 1 231 ? -17.965 -12.493 11.398 1.00 85.81 231 ILE A C 1
ATOM 1869 O O . ILE A 1 231 ? -18.966 -12.851 12.018 1.00 85.81 231 ILE A O 1
ATOM 1873 N N . ALA A 1 232 ? -16.878 -12.037 12.023 1.00 81.69 232 ALA A N 1
ATOM 1874 C CA . ALA A 1 232 ? -16.786 -11.995 13.480 1.00 81.69 232 ALA A CA 1
ATOM 1875 C C . ALA A 1 232 ? -17.878 -11.105 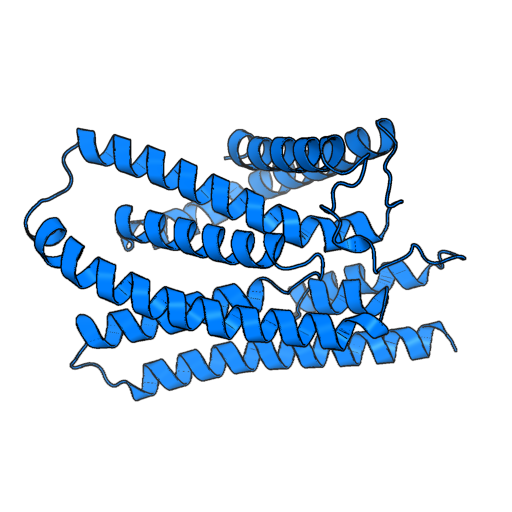14.103 1.00 81.69 232 ALA A C 1
ATOM 1877 O O . ALA A 1 232 ? -18.551 -11.526 15.042 1.00 81.69 232 ALA A O 1
ATOM 1878 N N . LEU A 1 233 ? -18.120 -9.915 13.544 1.00 74.75 233 LEU A N 1
ATOM 1879 C CA . LEU A 1 233 ? -19.171 -9.011 14.018 1.00 74.75 233 LEU A CA 1
ATOM 1880 C C . LEU A 1 233 ? -20.571 -9.595 13.806 1.00 74.75 233 LEU A C 1
ATOM 1882 O O . LEU A 1 233 ? -21.404 -9.517 14.710 1.00 74.75 233 LEU A O 1
ATOM 1886 N N . ASN A 1 234 ? -20.841 -10.214 12.653 1.00 79.12 234 ASN A N 1
ATOM 1887 C CA . ASN A 1 234 ? -22.142 -10.820 12.387 1.00 79.12 234 ASN A CA 1
ATOM 1888 C C . ASN A 1 234 ? -22.457 -11.960 13.369 1.00 79.12 234 ASN A C 1
ATOM 1890 O O . ASN A 1 234 ? -23.547 -11.998 13.942 1.00 79.12 234 ASN A O 1
ATOM 1894 N N . TYR A 1 235 ? -21.484 -12.838 13.635 1.00 78.31 235 TYR A N 1
ATOM 1895 C CA . TYR A 1 235 ? -21.640 -13.946 14.585 1.00 78.31 235 TYR A CA 1
ATOM 1896 C C . TYR A 1 235 ? -21.919 -13.486 16.021 1.00 78.31 235 TYR A C 1
ATOM 1898 O O . TYR A 1 235 ? -22.539 -14.222 16.796 1.00 78.31 235 TYR A O 1
ATOM 1906 N N . MET A 1 236 ? -21.469 -12.288 16.386 1.00 69.94 236 MET A N 1
ATOM 1907 C CA . MET A 1 236 ? -21.534 -11.799 17.759 1.00 69.94 236 MET A CA 1
ATOM 1908 C C . MET A 1 236 ? -22.696 -10.853 18.012 1.00 69.94 236 MET A C 1
ATOM 1910 O O . MET A 1 236 ? -23.493 -11.105 18.915 1.00 69.94 236 MET A O 1
ATOM 1914 N N . LEU A 1 237 ? -22.815 -9.817 17.186 1.00 67.12 237 LEU A N 1
ATOM 1915 C CA . LEU A 1 237 ? -23.754 -8.714 17.375 1.00 67.12 237 LEU A CA 1
ATOM 1916 C C . LEU A 1 237 ? -25.050 -8.890 16.584 1.00 67.12 237 LEU A C 1
ATOM 1918 O O . LEU A 1 237 ? -26.094 -8.387 16.986 1.00 67.12 237 LEU A O 1
ATOM 1922 N N . ARG A 1 238 ? -25.001 -9.601 15.453 1.00 69.44 238 ARG A N 1
ATOM 1923 C CA . ARG A 1 238 ? -26.099 -9.647 14.474 1.00 69.44 238 ARG A CA 1
ATOM 1924 C C . ARG A 1 238 ? -26.581 -11.071 14.232 1.00 69.44 238 ARG A C 1
ATOM 1926 O O . ARG A 1 238 ? -26.849 -11.474 13.104 1.00 69.44 238 ARG A O 1
ATOM 1933 N N . LYS A 1 239 ? -26.732 -11.834 15.320 1.00 65.25 239 LYS A N 1
ATOM 1934 C CA . LYS A 1 239 ? -27.142 -13.251 15.285 1.00 65.25 239 LYS A CA 1
ATOM 1935 C C . LYS A 1 239 ? -28.452 -13.495 14.527 1.00 65.25 239 LYS A C 1
ATOM 1937 O O . LYS A 1 239 ? -28.615 -14.576 13.970 1.00 65.25 239 LYS A O 1
ATOM 1942 N N . ASN A 1 240 ? -29.335 -12.495 14.497 1.00 67.44 240 ASN A N 1
ATOM 1943 C CA . ASN A 1 240 ? -30.654 -12.559 13.868 1.00 67.44 240 ASN A CA 1
ATOM 1944 C C . ASN A 1 240 ? -30.678 -12.036 12.418 1.00 67.44 240 ASN A C 1
ATOM 1946 O O . ASN A 1 240 ? -31.719 -12.112 11.772 1.00 67.44 240 ASN A O 1
ATOM 1950 N N . GLU A 1 241 ? -29.569 -11.504 11.890 1.00 74.06 241 GLU A N 1
ATOM 1951 C CA . GLU A 1 241 ? -29.511 -11.049 10.497 1.00 74.06 241 GLU A CA 1
ATOM 1952 C C . GLU A 1 241 ? -29.249 -12.213 9.522 1.00 74.06 241 GLU A C 1
ATOM 1954 O O . GLU A 1 241 ? -28.484 -13.138 9.823 1.00 74.06 241 GLU A O 1
ATOM 1959 N N . PRO A 1 242 ? -29.833 -12.173 8.310 1.00 75.56 242 PRO A N 1
ATOM 1960 C CA . PRO A 1 242 ? -29.635 -13.211 7.310 1.00 75.56 242 PRO A CA 1
ATOM 1961 C C . PRO A 1 242 ? -28.189 -13.217 6.790 1.00 75.56 242 PRO A C 1
ATOM 1963 O O . PRO A 1 242 ? -27.789 -12.408 5.952 1.00 75.56 242 PRO A O 1
ATOM 1966 N N . ARG A 1 243 ? -27.415 -14.221 7.219 1.00 83.00 243 ARG A N 1
ATOM 1967 C CA . ARG A 1 243 ? -25.997 -14.417 6.844 1.00 83.00 243 ARG A CA 1
ATOM 1968 C C . ARG A 1 243 ? -25.756 -14.542 5.339 1.00 83.00 243 ARG A C 1
ATOM 1970 O O . ARG A 1 243 ? -24.649 -14.299 4.870 1.00 83.00 243 ARG A O 1
ATOM 1977 N N . ARG A 1 244 ? -26.784 -14.906 4.564 1.00 83.06 244 ARG A N 1
ATOM 1978 C CA . ARG A 1 244 ? -26.692 -15.057 3.105 1.00 83.06 244 ARG A CA 1
ATOM 1979 C C . ARG A 1 244 ? -26.274 -13.757 2.415 1.00 83.06 244 ARG A C 1
ATOM 1981 O O . ARG A 1 244 ? -25.430 -13.803 1.527 1.00 83.06 244 ARG A O 1
ATOM 1988 N N . ALA A 1 245 ? -26.826 -12.617 2.834 1.00 82.50 245 ALA A N 1
ATOM 1989 C CA . ALA A 1 245 ? -26.482 -11.320 2.252 1.00 82.50 245 ALA A CA 1
ATOM 1990 C C . ALA A 1 245 ? -25.021 -10.945 2.549 1.00 82.50 245 ALA A C 1
ATOM 1992 O O . ALA A 1 245 ? -24.292 -10.543 1.647 1.00 82.50 245 ALA A O 1
ATOM 1993 N N . MET A 1 246 ? -24.571 -11.175 3.787 1.00 85.94 246 MET A N 1
ATOM 1994 C CA . MET A 1 246 ? -23.177 -10.984 4.191 1.00 85.94 246 MET A CA 1
ATOM 1995 C C . MET A 1 246 ? -22.222 -11.818 3.326 1.00 85.94 246 MET A C 1
ATOM 1997 O O . MET A 1 246 ? -21.337 -11.258 2.687 1.00 85.94 246 MET A O 1
ATOM 2001 N N . PHE A 1 247 ? -22.419 -13.139 3.248 1.00 87.62 247 PHE A N 1
ATOM 2002 C CA . PHE A 1 247 ? -21.551 -14.008 2.442 1.00 87.62 247 PHE A CA 1
ATOM 2003 C C . PHE A 1 247 ? -21.590 -13.663 0.949 1.00 87.62 247 PHE A C 1
ATOM 2005 O O . PHE A 1 247 ? -20.556 -13.725 0.289 1.00 87.62 247 PHE A O 1
ATOM 2012 N N . SER A 1 248 ? -22.747 -13.249 0.424 1.00 87.19 248 SER A N 1
ATOM 2013 C CA . SER A 1 248 ? -22.865 -12.773 -0.958 1.00 87.19 248 SER A CA 1
ATOM 2014 C C . SER A 1 248 ? -22.024 -11.519 -1.205 1.00 87.19 248 SER A C 1
ATOM 2016 O O . SER A 1 248 ? -21.334 -11.439 -2.218 1.00 87.19 248 SER A O 1
ATOM 2018 N N . ASN A 1 249 ? -22.050 -10.552 -0.284 1.00 85.38 249 ASN A N 1
ATOM 2019 C CA . ASN A 1 249 ? -21.260 -9.325 -0.399 1.00 85.38 249 ASN A CA 1
ATOM 2020 C C . ASN A 1 249 ? -19.757 -9.620 -0.312 1.00 85.38 249 ASN A C 1
ATOM 2022 O O . ASN A 1 249 ? -18.997 -9.173 -1.166 1.00 85.38 249 ASN A O 1
ATOM 2026 N N . LEU A 1 250 ? -19.342 -10.445 0.654 1.00 88.81 250 LEU A N 1
ATOM 2027 C CA . LEU A 1 250 ? -17.944 -10.861 0.798 1.00 88.81 250 LEU A CA 1
ATOM 2028 C C . LEU A 1 250 ? -17.438 -11.620 -0.437 1.00 88.81 250 LEU A C 1
ATOM 2030 O O . LEU A 1 250 ? -16.331 -11.368 -0.911 1.00 88.81 250 LEU A O 1
ATOM 2034 N N . GLY A 1 251 ? -18.261 -12.518 -0.989 1.00 89.81 251 GLY A N 1
ATOM 2035 C CA . GLY A 1 251 ? -17.949 -13.233 -2.224 1.00 89.81 251 GLY A CA 1
ATOM 2036 C C . GLY A 1 251 ? -17.825 -12.295 -3.426 1.00 89.81 251 GLY A C 1
ATOM 2037 O O . GLY A 1 251 ? -16.902 -12.442 -4.223 1.00 89.81 251 GLY A O 1
ATOM 2038 N N . MET A 1 252 ? -18.702 -11.293 -3.528 1.00 88.81 252 MET A N 1
ATOM 2039 C CA . MET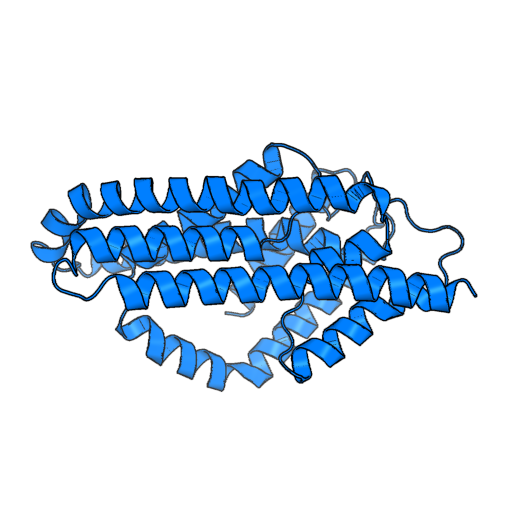 A 1 252 ? -18.645 -10.278 -4.582 1.00 88.81 252 MET A CA 1
ATOM 2040 C C . MET A 1 252 ? -17.370 -9.428 -4.495 1.00 88.81 252 MET A C 1
ATOM 2042 O O . MET A 1 252 ? -16.757 -9.127 -5.519 1.00 88.81 252 MET A O 1
ATOM 2046 N N . ASP A 1 253 ? -16.942 -9.057 -3.291 1.00 87.56 253 ASP A N 1
ATOM 2047 C CA . ASP A 1 253 ? -15.713 -8.288 -3.096 1.00 87.56 253 ASP A CA 1
ATOM 2048 C C . ASP A 1 253 ? -14.469 -9.111 -3.452 1.00 87.56 253 ASP A C 1
ATOM 2050 O O . ASP A 1 253 ? -13.601 -8.627 -4.182 1.00 87.56 253 ASP A O 1
ATOM 2054 N N . LEU A 1 254 ? -14.419 -10.383 -3.041 1.00 90.38 254 LEU A N 1
ATOM 2055 C CA . LEU A 1 254 ? -13.353 -11.301 -3.448 1.00 90.38 254 LEU A CA 1
ATOM 2056 C C . LEU A 1 254 ? -13.332 -11.504 -4.973 1.00 90.38 254 LEU A C 1
ATOM 2058 O O . LEU A 1 254 ? -12.266 -11.485 -5.588 1.00 90.38 254 LEU A O 1
ATOM 2062 N N . PHE A 1 255 ? -14.504 -11.632 -5.598 1.00 91.12 255 PHE A N 1
ATOM 2063 C CA . PHE A 1 255 ? -14.638 -11.778 -7.045 1.00 91.12 255 PHE A CA 1
ATOM 2064 C C . PHE A 1 255 ? -14.119 -10.552 -7.808 1.00 91.12 255 PHE A C 1
ATOM 2066 O O . PHE A 1 255 ? -13.378 -10.705 -8.776 1.00 91.12 255 PHE A O 1
ATOM 2073 N N . LYS A 1 256 ? -14.424 -9.330 -7.352 1.00 88.25 256 LYS A N 1
ATOM 2074 C CA . LYS A 1 256 ? -13.890 -8.094 -7.955 1.00 88.25 256 LYS A CA 1
ATOM 2075 C C . LYS A 1 256 ? -12.364 -8.035 -7.898 1.00 88.25 256 LYS A C 1
ATOM 2077 O O . LYS A 1 256 ? -11.731 -7.631 -8.871 1.00 88.25 256 LYS A O 1
ATOM 2082 N N . VAL A 1 257 ? -11.773 -8.438 -6.774 1.00 88.50 257 VAL A N 1
ATOM 2083 C CA . VAL A 1 257 ? -10.311 -8.459 -6.592 1.00 88.50 257 VAL A CA 1
ATOM 2084 C C . VAL A 1 257 ? -9.674 -9.511 -7.495 1.00 88.50 257 VAL A C 1
ATOM 2086 O O . VAL A 1 257 ? -8.652 -9.242 -8.125 1.00 88.50 257 VAL A O 1
ATOM 2089 N N . PHE A 1 258 ? -10.305 -10.681 -7.610 1.00 91.38 258 PHE A N 1
ATOM 2090 C CA . PHE A 1 258 ? -9.875 -11.735 -8.521 1.00 91.38 258 PHE A CA 1
ATOM 2091 C C . PHE A 1 258 ? -9.950 -11.295 -9.989 1.00 91.38 258 PHE A C 1
ATOM 2093 O O . PHE A 1 258 ? -8.975 -11.463 -10.718 1.00 91.38 258 PHE A O 1
ATOM 2100 N N . ILE A 1 259 ? -11.047 -10.655 -10.417 1.00 90.81 259 ILE A N 1
ATOM 2101 C CA . ILE A 1 259 ? -11.135 -10.045 -11.752 1.00 90.81 259 ILE A CA 1
ATOM 2102 C C . ILE A 1 259 ? -10.001 -9.042 -11.941 1.00 90.81 259 ILE A C 1
ATOM 2104 O O . ILE A 1 259 ? -9.324 -9.088 -12.962 1.00 90.81 259 ILE A O 1
ATOM 2108 N N . GLY A 1 260 ? -9.758 -8.168 -10.962 1.00 89.00 260 GLY A N 1
ATOM 2109 C CA . GLY A 1 260 ? -8.690 -7.179 -11.066 1.00 89.00 260 GLY A CA 1
ATOM 2110 C C . GLY A 1 260 ? -7.303 -7.799 -11.214 1.00 89.00 260 GLY A C 1
ATOM 2111 O O . GLY A 1 260 ? -6.487 -7.280 -11.969 1.00 89.00 260 GLY A O 1
ATOM 2112 N N . LEU A 1 261 ? -7.046 -8.938 -10.565 1.00 91.06 261 LEU A N 1
ATOM 2113 C CA . LEU A 1 261 ? -5.836 -9.732 -10.782 1.00 91.06 261 LEU A CA 1
ATOM 2114 C C . LEU A 1 261 ? -5.765 -10.269 -12.220 1.00 91.06 261 LEU A C 1
ATOM 2116 O O . LEU A 1 261 ? -4.756 -10.067 -12.894 1.00 91.06 261 LEU A O 1
ATOM 2120 N N . VAL A 1 262 ? -6.820 -10.939 -12.692 1.00 91.94 262 VAL A N 1
ATOM 2121 C CA . VAL A 1 262 ? -6.860 -11.543 -14.035 1.00 91.94 262 VAL A CA 1
ATOM 2122 C C . VAL A 1 262 ? -6.694 -10.475 -15.115 1.00 91.94 262 VAL A C 1
ATOM 2124 O O . VAL A 1 262 ? -5.865 -10.636 -16.007 1.00 91.94 262 VAL A O 1
ATOM 2127 N N . VAL A 1 263 ? -7.420 -9.361 -15.004 1.00 90.81 263 VAL A N 1
ATOM 2128 C CA . VAL A 1 263 ? -7.325 -8.220 -15.922 1.00 90.81 263 VAL A CA 1
ATOM 2129 C C . VAL A 1 263 ? -5.910 -7.647 -15.919 1.00 90.81 263 VAL A C 1
ATOM 2131 O O . VAL A 1 263 ? -5.345 -7.471 -16.996 1.00 90.81 263 VAL A O 1
ATOM 2134 N N . SER A 1 264 ? -5.293 -7.425 -14.748 1.00 90.38 264 SER A N 1
ATOM 2135 C CA . SER A 1 264 ? -3.893 -6.979 -14.668 1.00 90.38 264 SER A CA 1
ATOM 2136 C C . SER A 1 264 ? -2.947 -7.936 -15.403 1.00 90.38 264 SER A C 1
ATOM 2138 O O . SER A 1 264 ? -2.124 -7.483 -16.192 1.00 90.38 264 SER A O 1
ATOM 2140 N N . ILE A 1 265 ? -3.069 -9.250 -15.183 1.00 90.56 265 ILE A N 1
ATOM 2141 C CA . ILE A 1 265 ? -2.203 -10.256 -15.815 1.00 90.56 265 ILE A CA 1
ATOM 2142 C C . ILE A 1 265 ? -2.388 -10.256 -17.336 1.00 90.56 265 ILE A C 1
ATOM 2144 O O . ILE A 1 265 ? -1.409 -10.126 -18.070 1.00 90.56 265 ILE A O 1
ATOM 2148 N N . VAL A 1 266 ? -3.632 -10.370 -17.813 1.00 92.00 266 VAL A N 1
ATOM 2149 C CA . VAL A 1 266 ? -3.952 -10.411 -19.248 1.00 92.00 266 VAL A CA 1
ATOM 2150 C C . VAL A 1 266 ? -3.435 -9.158 -19.949 1.00 92.00 266 VAL A C 1
ATOM 2152 O O . VAL A 1 266 ? -2.793 -9.267 -20.992 1.00 92.00 266 VAL A O 1
ATOM 2155 N N . LEU A 1 267 ? -3.642 -7.981 -19.352 1.00 90.38 267 LEU A N 1
ATOM 2156 C CA . LEU A 1 267 ? -3.141 -6.721 -19.896 1.00 90.38 267 LEU A CA 1
ATOM 2157 C C . LEU A 1 267 ? -1.618 -6.698 -19.984 1.00 90.38 267 LEU A C 1
ATOM 2159 O O . LEU A 1 267 ? -1.089 -6.300 -21.014 1.00 90.38 267 LEU A O 1
ATOM 2163 N N . VAL A 1 268 ? -0.901 -7.149 -18.951 1.00 90.00 268 VAL A N 1
ATOM 2164 C CA . VAL A 1 268 ? 0.569 -7.187 -18.992 1.00 90.00 268 VAL A CA 1
ATOM 2165 C C . VAL A 1 268 ? 1.067 -8.057 -20.143 1.00 90.00 268 VAL A C 1
ATOM 2167 O O . VAL A 1 268 ? 1.947 -7.626 -20.887 1.00 90.00 268 VAL A O 1
ATOM 2170 N N . TYR A 1 269 ? 0.513 -9.261 -20.309 1.00 90.88 269 TYR A N 1
ATOM 2171 C CA . TYR A 1 269 ? 0.923 -10.161 -21.390 1.00 90.88 269 TYR A CA 1
ATOM 2172 C C . TYR A 1 269 ? 0.557 -9.609 -22.771 1.00 90.88 269 TYR A C 1
ATOM 2174 O O . TYR A 1 269 ? 1.401 -9.634 -23.664 1.00 90.88 269 TYR A O 1
ATOM 2182 N N . ALA A 1 270 ? -0.646 -9.051 -22.934 1.00 90.81 270 ALA A N 1
ATOM 2183 C CA . ALA A 1 270 ? -1.078 -8.443 -24.190 1.00 90.81 270 ALA A CA 1
ATOM 2184 C C . ALA A 1 270 ? -0.207 -7.237 -24.573 1.00 90.81 270 ALA A C 1
ATOM 2186 O O . ALA A 1 270 ? 0.279 -7.153 -25.697 1.00 90.81 270 ALA A O 1
ATOM 2187 N N . VAL A 1 271 ? 0.040 -6.325 -23.630 1.00 88.50 271 VAL A N 1
ATOM 2188 C CA . VAL A 1 271 ? 0.839 -5.117 -23.870 1.00 88.50 271 VAL A CA 1
ATOM 2189 C C . VAL A 1 271 ? 2.287 -5.474 -24.164 1.00 88.50 271 VAL A C 1
ATOM 2191 O O . VAL A 1 271 ? 2.864 -4.905 -25.083 1.00 88.50 271 VAL A O 1
ATOM 2194 N N . LYS A 1 272 ? 2.881 -6.422 -23.426 1.00 85.94 272 LYS A N 1
ATOM 2195 C CA . LYS A 1 272 ? 4.244 -6.866 -23.732 1.00 85.94 272 LYS A CA 1
ATOM 2196 C C . LYS A 1 272 ? 4.340 -7.497 -25.106 1.00 85.94 272 LYS A C 1
ATOM 2198 O O . LYS A 1 272 ? 5.238 -7.123 -25.841 1.00 85.94 272 LYS A O 1
ATOM 2203 N N . TYR A 1 273 ? 3.416 -8.391 -25.449 1.00 88.00 273 TYR A N 1
ATOM 2204 C CA . TYR A 1 273 ? 3.387 -9.014 -26.767 1.00 88.00 273 TYR A CA 1
ATOM 2205 C C . TYR A 1 273 ? 3.334 -7.959 -27.882 1.00 88.00 273 TYR A C 1
ATOM 2207 O O . TYR A 1 273 ? 4.157 -7.998 -28.788 1.00 88.00 273 TYR A O 1
ATOM 2215 N N . LEU A 1 274 ? 2.446 -6.965 -27.755 1.00 86.44 274 LEU A N 1
ATOM 2216 C CA . LEU A 1 274 ? 2.327 -5.850 -28.701 1.00 86.44 274 LEU A CA 1
ATOM 2217 C C . LEU A 1 274 ? 3.548 -4.923 -28.731 1.00 86.44 274 LEU A C 1
ATOM 2219 O O . LEU A 1 274 ? 3.854 -4.374 -29.778 1.00 86.44 274 LEU A O 1
ATOM 2223 N N . ALA A 1 275 ? 4.226 -4.724 -27.601 1.00 81.12 275 ALA A N 1
ATOM 2224 C CA . ALA A 1 275 ? 5.401 -3.859 -27.511 1.00 81.12 275 ALA A CA 1
ATOM 2225 C C . ALA A 1 275 ? 6.698 -4.529 -27.998 1.00 81.12 275 ALA A C 1
ATOM 2227 O O . ALA A 1 275 ? 7.677 -3.830 -28.249 1.00 81.12 275 ALA A O 1
ATOM 2228 N N . THR A 1 276 ? 6.723 -5.865 -28.064 1.00 73.50 276 THR A N 1
ATOM 2229 C CA . THR A 1 276 ? 7.860 -6.662 -28.560 1.00 73.50 276 THR A CA 1
ATOM 2230 C C . THR A 1 276 ? 7.701 -7.139 -30.005 1.00 73.50 276 THR A C 1
ATOM 2232 O O . THR A 1 276 ? 8.640 -7.735 -30.530 1.00 73.50 276 THR A O 1
ATOM 2235 N N . LEU A 1 277 ? 6.522 -6.934 -30.604 1.00 65.69 277 LEU A N 1
ATOM 2236 C CA . LEU A 1 277 ? 6.289 -7.050 -32.047 1.00 65.69 277 LEU A CA 1
ATOM 2237 C C . LEU A 1 277 ? 7.006 -5.917 -32.791 1.00 65.69 277 LEU A C 1
ATOM 2239 O O . LEU A 1 277 ? 7.528 -6.204 -33.888 1.00 65.69 277 LEU A O 1
#